Protein 4NTQ (pdb70)

Solvent-accessible surface area: 10484 Å² total

GO terms:
  GO:0030430 host cell cytoplasm (C, IDA)
  GO:0004521 RNA endonuclease activity (F, IDA)

Organism: Enterobacter cloacae subsp. cloacae (strain ATCC 13047 / DSM 30054 / NBRC 13535 / NCTC 10005 / WDCM 00083 / NCDC 279-56) (NCBI:txid716541)

Secondary structure (DSSP, 8-state):
--SSHHHHHHHTTT--EEE-SB-TT-TTSS--EEE-SS-EE-B---SS-TTT-B---TTSB---EE-TT--EEE-/-EEEE-SS-B---S-EEEEEEEETTEEEEEEEE-SS--HHHHHHHHHHHHHHHHHHTSEEEEE----GGGBSEEEEEEEEEETTEEEEEEEEEE-TTTS---GGGGGGG-----SS-TT-----EEEEHHHHHHHHHHHHT-

Foldseek 3Di:
DDQVVVQVLCVVLQQNDWAAPDDPPVRSDDFIWTHNVFWIWTWDPDPPSPDTWIWAGNVRHTDATAGSNRDGDGD/DAKAFDDDWDAVHATWTWIWDDAPVDIDIATQGPPAPDVLRLLVLQLLQLVVCVVVQAKGWRWRYHDLQPDQKTWTWMWHGDPFKIKIAIDIQGCNPPSPDDSNCVVVSDDGDDQADPVGGGDMDMHTNVVSVVRSVVSVVD

Nearest PDB structures (foldseek):
  4ntq-assembly1_A  TM=1.014E+00  e=3.197E-14  Enterobacter cloacae subsp. cloacae ATCC 13047
  4ntq-assembly1_B  TM=1.007E+00  e=7.280E-29  Enterobacter cloacae subsp. cloacae ATCC 13047
  8jzt-assembly1_B  TM=3.515E-01  e=1.107E+00  Mycobacterium tuberculosis H37Rv
  4pv0-assembly1_A  TM=4.263E-01  e=5.061E+00  Homo sapiens
  2pup-assembly1_A  TM=3.177E-01  e=1.107E+00  Bacillus subtilis

Sequence (217 aa):
LKGKEAQEAASNLGFDRRIPPQKAPFNSHGQPVFYDGKNYITPDIDSHNVTNGWKFNSKGKRIGTYDSGLNRIKDFGIFSKGEPVSEGELVQPSSIVINDYEEELHLPLSYWDIKDYKNSWLKSLGEGLSNKKTHSALAVSYEPEKTNFIFTWVLYFEDEKVYVQNNVIFLEECHGFSPENINKFIESRTTHDGDGKISEWHTDLNSVLDFYHSLNNA

CATH classification: 3.10.380.20

B-factor: mean 49.72, std 21.29, range [15.84, 152.37]

Structure (mmCIF, N/CA/C/O backbone):
data_4NTQ
#
_entry.id   4NTQ
#
_cell.length_a   85.250
_cell.length_b   85.250
_cell.length_c   74.913
_cell.angle_alpha   90.00
_cell.angle_beta   90.00
_cell.angle_gamma   90.00
#
_symmetry.space_group_name_H-M   'P 41 2 2'
#
loop_
_entity.id
_entity.type
_entity.pdbx_description
1 polymer 'Contact-dependent inhibitor A'
2 polymer 'ECL CdiI'
3 water water
#
loop_
_atom_site.group_PDB
_atom_site.id
_atom_site.type_symbol
_atom_site.label_atom_id
_atom_site.label_alt_id
_atom_site.label_comp_id
_atom_site.label_asym_id
_atom_site.label_entity_id
_atom_site.label_seq_id
_atom_site.pdbx_PDB_ins_code
_atom_site.Cartn_x
_atom_site.Cartn_y
_atom_site.Cartn_z
_atom_site.occupancy
_atom_site.B_iso_or_equiv
_atom_site.auth_seq_id
_atom_site.auth_comp_id
_atom_site.auth_asym_id
_atom_site.auth_atom_id
_atom_site.pdbx_PDB_model_num
ATOM 1 N N . LEU A 1 160 ? -29.699 24.666 -19.503 1.00 91.22 160 LEU A N 1
ATOM 2 C CA . LEU A 1 160 ? -28.371 24.582 -18.905 1.00 86.70 160 LEU A CA 1
ATOM 3 C C . LEU A 1 160 ? -27.573 25.847 -19.211 1.00 84.01 160 LEU A C 1
ATOM 4 O O . LEU A 1 160 ? -27.349 26.172 -20.376 1.00 93.98 160 LEU A O 1
ATOM 6 N N . LYS A 1 161 ? -27.147 26.559 -18.172 1.00 125.94 161 LYS A N 1
ATOM 7 C CA . LYS A 1 161 ? -26.401 27.800 -18.362 1.00 119.85 161 LYS A CA 1
ATOM 8 C C . LYS A 1 161 ? -25.099 27.811 -17.567 1.00 110.25 161 LYS A C 1
ATOM 9 O O . LYS A 1 161 ? -24.944 27.056 -16.613 1.00 109.57 161 LYS A O 1
ATOM 11 N N . GLY A 1 162 ? -24.167 28.670 -17.964 1.00 104.64 162 GLY A N 1
ATOM 12 C CA . GLY A 1 162 ? -22.914 28.828 -17.236 1.00 96.77 162 GLY A CA 1
ATOM 13 C C . GLY A 1 162 ? -22.965 30.063 -16.334 1.00 90.47 162 GLY A C 1
ATOM 14 O O . GLY A 1 162 ? -22.982 29.944 -15.111 1.00 86.04 162 GLY A O 1
ATOM 15 N N . LYS A 1 163 ? -22.997 31.244 -16.950 1.00 92.77 163 LYS A N 1
ATOM 16 C CA . LYS A 1 163 ? -23.017 32.516 -16.226 1.00 88.88 163 LYS A CA 1
ATOM 17 C C . LYS A 1 163 ? -24.438 33.049 -16.085 1.00 83.61 163 LYS A C 1
ATOM 18 O O . LYS A 1 163 ? -24.745 33.837 -15.188 1.00 75.93 163 LYS A O 1
ATOM 20 N N . GLU A 1 164 ? -25.303 32.617 -16.991 1.00 80.67 164 GLU A N 1
ATOM 21 C CA . GLU A 1 164 ? -26.700 32.989 -16.932 1.00 76.95 164 GLU A CA 1
ATOM 22 C C . GLU A 1 164 ? -27.365 32.209 -15.814 1.00 75.05 164 GLU A C 1
ATOM 23 O O . GLU A 1 164 ? -28.397 32.624 -15.286 1.00 72.67 164 GLU A O 1
ATOM 29 N N . ALA A 1 165 ? -26.747 31.089 -15.440 1.00 64.21 165 ALA A N 1
ATOM 30 C CA . ALA A 1 165 ? -27.284 30.225 -14.396 1.00 63.30 165 ALA A CA 1
ATOM 31 C C . ALA A 1 165 ? -27.367 30.946 -13.056 1.00 70.19 165 ALA A C 1
ATOM 32 O O . ALA A 1 165 ? -28.361 30.806 -12.337 1.00 74.02 165 ALA A O 1
ATOM 34 N N . GLN A 1 166 ? -26.330 31.712 -12.724 1.00 68.40 166 GLN A N 1
ATOM 35 C CA . GLN A 1 166 ? -26.323 32.476 -11.480 1.00 66.80 166 GLN A CA 1
ATOM 36 C C . GLN A 1 166 ? -27.513 33.416 -11.407 1.00 74.36 166 GLN A C 1
ATOM 37 O O . GLN A 1 166 ? -28.193 33.492 -10.384 1.00 77.99 166 GLN A O 1
ATOM 43 N N . GLU A 1 167 ? -27.747 34.140 -12.496 1.00 78.49 167 GLU A N 1
ATOM 44 C CA . GLU A 1 167 ? -28.818 35.123 -12.542 1.00 78.50 167 GLU A CA 1
ATOM 45 C C . GLU A 1 167 ? -30.156 34.409 -12.581 1.00 80.41 167 GLU A C 1
ATOM 46 O O . GLU A 1 167 ? -31.136 34.877 -11.996 1.00 84.48 167 GLU A O 1
ATOM 52 N N . ALA A 1 168 ? -30.182 33.269 -13.269 1.00 66.14 168 ALA A N 1
ATOM 53 C CA . ALA A 1 168 ? -31.368 32.424 -13.315 1.00 65.05 168 ALA A CA 1
ATOM 54 C C . ALA A 1 168 ? -31.730 31.949 -11.920 1.00 61.41 168 ALA A C 1
ATOM 55 O O . ALA A 1 168 ? -32.886 32.021 -11.513 1.00 66.98 168 ALA A O 1
ATOM 57 N N . ALA A 1 169 ? -30.727 31.459 -11.197 1.00 62.80 169 ALA A N 1
ATOM 58 C CA . ALA A 1 169 ? -30.913 30.978 -9.829 1.00 66.79 169 ALA A CA 1
ATOM 59 C C . ALA A 1 169 ? -31.217 32.126 -8.858 1.00 66.48 169 ALA A C 1
ATOM 60 O O . ALA A 1 169 ? -32.007 31.979 -7.926 1.00 64.95 169 ALA A O 1
ATOM 62 N N . SER A 1 170 ? -30.586 33.267 -9.081 1.00 65.05 170 SER A N 1
ATOM 63 C CA . SER A 1 170 ? -30.855 34.450 -8.273 1.00 73.24 170 SER A CA 1
ATOM 64 C C . SER A 1 170 ? -32.312 34.881 -8.409 1.00 74.67 170 SER A C 1
ATOM 65 O O . SER A 1 170 ? -32.968 35.207 -7.421 1.00 75.86 170 SER A O 1
ATOM 68 N N . ASN A 1 171 ? -32.817 34.873 -9.639 1.00 74.95 171 ASN A N 1
ATOM 69 C CA . ASN A 1 171 ? -34.210 35.220 -9.896 1.00 78.94 171 ASN A CA 1
ATOM 70 C C . ASN A 1 171 ? -35.182 34.241 -9.249 1.00 79.74 171 ASN A C 1
ATOM 71 O O . ASN A 1 171 ? -36.362 34.539 -9.094 1.00 86.03 171 ASN A O 1
ATOM 76 N N . LEU A 1 172 ? -34.676 33.072 -8.877 1.00 73.73 172 LEU A N 1
ATOM 77 C CA . LEU A 1 172 ? -35.479 32.066 -8.203 1.00 67.36 172 LEU A CA 1
ATOM 78 C C . LEU A 1 172 ? -35.381 32.201 -6.685 1.00 67.56 172 LEU A C 1
ATOM 79 O O . LEU A 1 172 ? -36.115 31.547 -5.948 1.00 62.15 172 LEU A O 1
ATOM 84 N N . GLY A 1 173 ? -34.477 33.066 -6.229 1.00 69.36 173 GLY A N 1
ATOM 85 C CA . GLY A 1 173 ? -34.307 33.332 -4.812 1.00 70.35 173 GLY A CA 1
ATOM 86 C C . GLY A 1 173 ? -32.991 32.803 -4.280 1.00 69.32 173 GLY A C 1
ATOM 87 O O . GLY A 1 173 ? -32.546 33.170 -3.192 1.00 70.76 173 GLY A O 1
ATOM 88 N N . PHE A 1 174 ? -32.363 31.939 -5.067 1.00 67.85 174 PHE A N 1
ATOM 89 C CA . PHE A 1 174 ? -31.135 31.272 -4.665 1.00 61.02 174 PHE A CA 1
ATOM 90 C C . PHE A 1 174 ? -29.923 32.174 -4.898 1.00 69.65 174 PHE A C 1
ATOM 91 O O . PHE A 1 174 ? -29.151 31.978 -5.833 1.00 66.69 174 PHE A O 1
ATOM 99 N N . ASP A 1 175 ? -29.771 33.158 -4.015 1.00 78.31 175 ASP A N 1
ATOM 100 C CA . ASP A 1 175 ? -28.793 34.236 -4.153 1.00 80.27 175 ASP A CA 1
ATOM 101 C C . ASP A 1 175 ? -27.343 33.824 -3.971 1.00 76.99 175 ASP A C 1
ATOM 102 O O . ASP A 1 175 ? -26.445 34.410 -4.576 1.00 71.24 175 ASP A O 1
ATOM 107 N N . ARG A 1 176 ? -27.114 32.838 -3.114 1.00 66.13 176 ARG A N 1
ATOM 108 C CA . ARG A 1 176 ? -25.765 32.520 -2.678 1.00 65.62 176 ARG A CA 1
ATOM 109 C C . ARG A 1 176 ? -25.135 31.420 -3.525 1.00 61.36 176 ARG A C 1
ATOM 110 O O . ARG A 1 176 ? -25.420 30.238 -3.344 1.00 62.27 176 ARG A O 1
ATOM 118 N N . ARG A 1 177 ? -24.281 31.813 -4.463 1.00 67.35 177 ARG A N 1
ATOM 119 C CA . ARG A 1 177 ? -23.526 30.834 -5.222 1.00 63.75 177 ARG A CA 1
ATOM 120 C C . ARG A 1 177 ? -22.511 30.191 -4.300 1.00 57.79 177 ARG A C 1
ATOM 121 O O . ARG A 1 177 ? -21.662 30.871 -3.736 1.00 69.08 177 ARG A O 1
ATOM 129 N N . ILE A 1 178 ? -22.602 28.884 -4.130 1.00 53.56 178 ILE A N 1
ATOM 130 C CA . ILE A 1 178 ? -21.577 28.176 -3.382 1.00 52.20 178 ILE A CA 1
ATOM 131 C C . ILE A 1 178 ? -20.732 27.364 -4.341 1.00 54.68 178 ILE A C 1
ATOM 132 O O . ILE A 1 178 ? -21.208 26.387 -4.910 1.00 55.05 178 ILE A O 1
ATOM 137 N N . PRO A 1 179 ? -19.473 27.771 -4.529 1.00 54.77 179 PRO A N 1
ATOM 138 C CA . PRO A 1 179 ? -18.572 27.060 -5.439 1.00 52.71 179 PRO A CA 1
ATOM 139 C C . PRO A 1 179 ? -18.040 25.804 -4.774 1.00 54.35 179 PRO A C 1
ATOM 140 O O . PRO A 1 179 ? -17.954 25.766 -3.548 1.00 51.40 179 PRO A O 1
ATOM 144 N N . PRO A 1 180 ? -17.686 24.787 -5.570 1.00 48.20 180 PRO A N 1
ATOM 145 C CA . PRO A 1 180 ? -17.179 23.515 -5.040 1.00 45.72 180 PRO A CA 1
ATOM 146 C C . PRO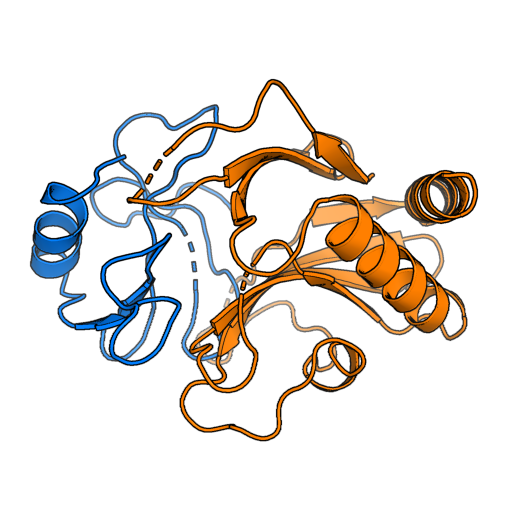 A 1 180 ? -15.852 23.641 -4.298 1.00 52.02 180 PRO A C 1
ATOM 147 O O . PRO A 1 180 ? -15.562 22.796 -3.451 1.00 57.78 180 PRO A O 1
ATOM 151 N N . GLN A 1 181 ? -15.063 24.663 -4.609 1.00 52.28 181 GLN A N 1
ATOM 152 C CA . GLN A 1 181 ? -13.768 24.859 -3.961 1.00 54.50 181 GLN A CA 1
ATOM 153 C C . GLN A 1 181 ? -13.663 26.203 -3.243 1.00 59.02 181 GLN A C 1
ATOM 154 O O . GLN A 1 181 ? -14.225 27.194 -3.695 1.00 65.60 181 GLN A O 1
ATOM 160 N N . LYS A 1 182 ? -12.924 26.227 -2.134 1.00 65.35 182 LYS A N 1
ATOM 161 C CA . LYS A 1 182 ? -12.694 27.453 -1.366 1.00 71.17 182 LYS A CA 1
ATOM 162 C C . LYS A 1 182 ? -11.720 28.385 -2.078 1.00 81.38 182 LYS A C 1
ATOM 163 O O . LYS A 1 182 ? -11.027 27.972 -3.016 1.00 83.57 182 LYS A O 1
ATOM 169 N N . ALA A 1 183 ? -11.673 29.641 -1.634 1.00 87.07 183 ALA A N 1
ATOM 170 C CA . ALA A 1 183 ? -10.754 30.621 -2.217 1.00 90.24 183 ALA A CA 1
ATOM 171 C C . ALA A 1 183 ? -9.338 30.071 -2.271 1.00 92.48 183 ALA A C 1
ATOM 172 O O . ALA A 1 183 ? -8.905 29.397 -1.336 1.00 87.47 183 ALA A O 1
ATOM 174 N N . PRO A 1 184 ? -8.615 30.340 -3.375 1.00 99.71 184 PRO A N 1
ATOM 175 C CA . PRO A 1 184 ? -9.013 31.134 -4.545 1.00 104.59 184 PRO A CA 1
ATOM 176 C C . PRO A 1 184 ? -9.298 30.291 -5.790 1.00 104.29 184 PRO A C 1
ATOM 177 O O . PRO A 1 184 ? -8.896 30.701 -6.890 1.00 105.45 184 PRO A O 1
ATOM 181 N N . PHE A 1 185 ? -9.965 29.146 -5.625 1.00 95.18 185 PHE A N 1
ATOM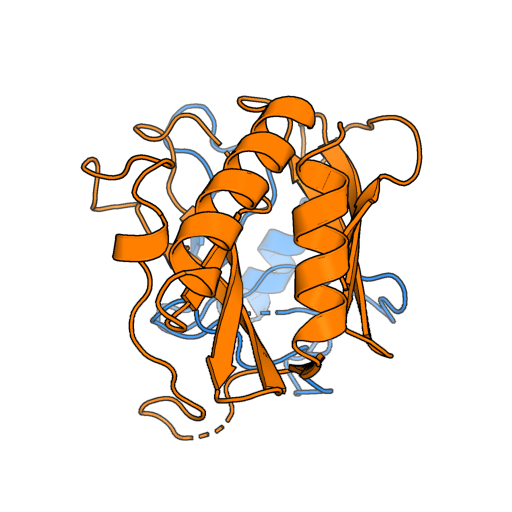 182 C CA . PHE A 1 185 ? -10.270 28.268 -6.756 1.00 92.01 185 PHE A CA 1
ATOM 183 C C . PHE A 1 185 ? -11.780 28.203 -6.982 1.00 82.75 185 PHE A C 1
ATOM 184 O O . PHE A 1 185 ? -12.311 27.145 -7.301 1.00 78.40 185 PHE A O 1
ATOM 192 N N . ASN A 1 186 ? -12.461 29.335 -6.827 1.00 93.81 186 ASN A N 1
ATOM 193 C CA . ASN A 1 186 ? -13.923 29.364 -6.754 1.00 96.63 186 ASN A CA 1
ATOM 194 C C . ASN A 1 186 ? -14.654 29.650 -8.063 1.00 94.85 186 ASN A C 1
ATOM 195 O O . ASN A 1 186 ? -15.891 29.650 -8.092 1.00 91.25 186 ASN A O 1
ATOM 200 N N . SER A 1 187 ? -13.900 29.927 -9.125 1.00 93.14 187 SER A N 1
ATOM 201 C CA . SER A 1 187 ? -14.481 30.112 -10.447 1.00 91.41 187 SER A CA 1
ATOM 202 C C . SER A 1 187 ? -14.514 28.779 -11.192 1.00 90.09 187 SER A C 1
ATOM 203 O O . SER A 1 187 ? -14.965 28.695 -12.334 1.00 94.57 187 SER A O 1
ATOM 206 N N . HIS A 1 188 ? -14.050 27.733 -10.519 1.00 85.16 188 HIS A N 1
ATOM 207 C CA . HIS A 1 188 ? -13.905 26.428 -11.134 1.00 80.96 188 HIS A CA 1
ATOM 208 C C . HIS A 1 188 ? -14.958 25.449 -10.642 1.00 75.92 188 HIS A C 1
ATOM 209 O O . HIS A 1 188 ? -14.957 25.076 -9.466 1.00 80.43 188 HIS A O 1
ATOM 211 N N . GLY A 1 189 ? -15.863 25.051 -11.535 1.00 68.83 189 GLY A N 1
ATOM 212 C CA . GLY A 1 189 ? -16.638 23.838 -11.332 1.00 53.75 189 GLY A CA 1
ATOM 213 C C . GLY A 1 189 ? -18.143 23.967 -11.207 1.00 62.35 189 GLY A C 1
ATOM 214 O O . GLY A 1 189 ? -18.675 25.072 -11.178 1.00 69.90 189 GLY A O 1
ATOM 215 N N . GLN A 1 190 ? -18.827 22.823 -11.149 1.00 53.50 190 GLN A N 1
ATOM 216 C CA . GLN A 1 190 ? -20.269 22.799 -10.944 1.00 50.78 190 GLN A CA 1
ATOM 217 C C . GLN A 1 190 ? -20.552 23.367 -9.577 1.00 46.64 190 GLN A C 1
ATOM 218 O O . GLN A 1 190 ? -20.151 22.795 -8.569 1.00 46.73 190 GLN A O 1
ATOM 224 N N . PRO A 1 191 ? -21.237 24.512 -9.532 1.00 48.86 191 PRO A N 1
ATOM 225 C CA . PRO A 1 191 ? -21.509 25.095 -8.231 1.00 49.10 191 PRO A CA 1
ATOM 226 C C . PRO A 1 191 ? -22.888 24.677 -7.789 1.00 47.42 191 PRO A C 1
ATOM 227 O O . PRO A 1 191 ? -23.600 23.976 -8.493 1.00 44.94 191 PRO A O 1
ATOM 231 N N . VAL A 1 192 ? -23.265 25.162 -6.622 1.00 52.21 192 VAL A N 1
ATOM 232 C CA . VAL A 1 192 ? -24.554 24.897 -6.044 1.00 47.51 192 VAL A CA 1
ATOM 233 C C . VAL A 1 192 ? -25.086 26.277 -5.621 1.00 56.52 192 VAL A C 1
ATOM 234 O O . VAL A 1 192 ? -24.314 27.115 -5.157 1.00 56.48 192 VAL A O 1
ATOM 238 N N . PHE A 1 193 ? -26.381 26.527 -5.814 1.00 45.40 193 PHE A N 1
ATOM 239 C CA . PHE A 1 193 ? -26.974 27.807 -5.441 1.00 52.18 193 PHE A CA 1
ATOM 240 C C . PHE A 1 193 ? -27.939 27.681 -4.259 1.00 57.54 193 PHE A C 1
ATOM 241 O O . PHE A 1 193 ? -28.819 26.825 -4.248 1.00 55.20 193 PHE A O 1
ATOM 249 N N . TYR A 1 194 ? -27.764 28.556 -3.273 1.00 56.54 194 TYR A N 1
ATOM 250 C CA . TYR A 1 194 ? -28.402 28.407 -1.971 1.00 59.53 194 TYR A CA 1
ATOM 251 C C . TYR A 1 194 ? -29.588 29.357 -1.762 1.00 75.13 194 TYR A C 1
ATOM 252 O O . TYR A 1 194 ? -29.520 30.540 -2.091 1.00 76.44 194 TYR A O 1
ATOM 261 N N . ASP A 1 195 ? -30.664 28.813 -1.201 1.00 83.24 195 ASP A N 1
ATOM 262 C CA . ASP A 1 195 ? -31.908 29.532 -0.968 1.00 83.97 195 ASP A CA 1
ATOM 263 C C . ASP A 1 195 ? -31.835 30.233 0.352 1.00 60.94 195 ASP A C 1
ATOM 264 O O . ASP A 1 195 ? -32.581 31.166 0.606 1.00 64.38 195 ASP A O 1
ATOM 269 N N . GLY A 1 196 ? -30.945 29.746 1.205 1.00 60.17 196 GLY A N 1
ATOM 270 C CA . GLY A 1 196 ? -31.103 29.941 2.624 1.00 62.56 196 GLY A CA 1
ATOM 271 C C . GLY A 1 196 ? -31.841 28.745 3.205 1.00 66.85 196 GLY A C 1
ATOM 272 O O . GLY A 1 196 ? -31.924 28.598 4.419 1.00 69.35 196 GLY A O 1
ATOM 273 N N . LYS A 1 197 ? -32.391 27.893 2.338 1.00 63.96 197 LYS A N 1
ATOM 274 C CA . LYS A 1 197 ? -32.996 26.635 2.772 1.00 63.32 197 LYS A CA 1
ATOM 275 C C . LYS A 1 197 ? -32.513 25.459 1.911 1.00 63.48 197 LYS A C 1
ATOM 276 O O . LYS A 1 197 ? -31.918 24.505 2.417 1.00 61.82 197 LYS A O 1
ATOM 282 N N . ASN A 1 198 ? -32.773 25.546 0.607 1.00 63.95 198 ASN A N 1
ATOM 283 C CA . ASN A 1 198 ? -32.423 24.496 -0.346 1.00 57.74 198 ASN A CA 1
ATOM 284 C C . ASN A 1 198 ? -31.351 24.896 -1.360 1.00 61.49 198 ASN A C 1
ATOM 285 O O . ASN A 1 198 ? -30.983 26.074 -1.467 1.00 59.24 198 ASN A O 1
ATOM 290 N N . TYR A 1 199 ? -30.877 23.908 -2.119 1.00 51.17 199 TYR A N 1
ATOM 291 C CA . TYR A 1 199 ? -29.832 24.125 -3.113 1.00 46.10 199 TYR A CA 1
ATOM 292 C C . TYR A 1 199 ? -30.264 23.655 -4.499 1.00 46.00 199 TYR A C 1
ATOM 293 O O . TYR A 1 199 ? -30.898 22.609 -4.646 1.00 48.33 199 TYR A O 1
ATOM 302 N N . ILE A 1 200 ? -29.913 24.422 -5.523 1.00 47.11 200 ILE A N 1
ATOM 303 C CA . ILE A 1 200 ? -30.147 23.984 -6.890 1.00 40.36 200 ILE A CA 1
ATOM 304 C C . ILE A 1 200 ? -28.851 24.007 -7.688 1.00 48.82 200 ILE A C 1
ATOM 305 O O . ILE A 1 200 ? -27.943 24.781 -7.383 1.00 51.27 200 ILE A O 1
ATOM 310 N N . THR A 1 201 ? -28.760 23.119 -8.678 1.00 45.07 201 THR A N 1
ATOM 311 C CA . THR A 1 201 ? -27.721 23.157 -9.703 1.00 49.59 201 THR A CA 1
ATOM 312 C C . THR A 1 201 ? -28.432 22.911 -10.999 1.00 47.50 201 THR A C 1
ATOM 313 O O . THR A 1 201 ? -29.429 22.190 -11.019 1.00 45.15 201 THR A O 1
ATOM 317 N N . PRO A 1 202 ? -27.924 23.501 -12.090 1.00 53.57 202 PRO A N 1
ATOM 318 C CA . PRO A 1 202 ? -28.502 23.313 -13.421 1.00 46.77 202 PRO A CA 1
ATOM 319 C C . PRO A 1 202 ? -28.509 21.860 -13.851 1.00 44.23 202 PRO A C 1
ATOM 320 O O . PRO A 1 202 ? -27.519 21.143 -13.684 1.00 43.52 202 PRO A O 1
A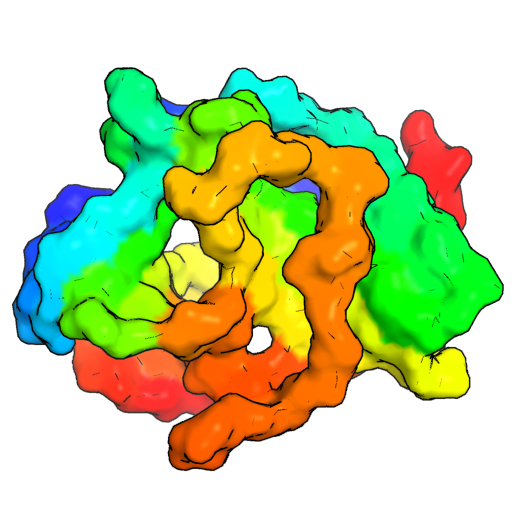T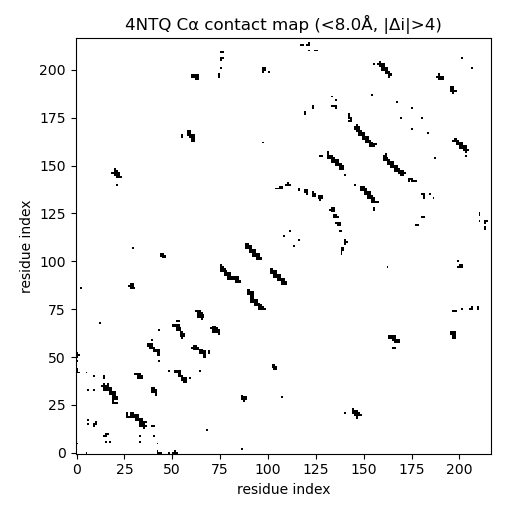OM 324 N N . ASP A 1 203 ? -29.639 21.439 -14.401 1.00 42.95 203 ASP A N 1
ATOM 325 C CA . ASP A 1 203 ? -29.803 20.079 -14.879 1.00 48.00 203 ASP A CA 1
ATOM 326 C C . ASP A 1 203 ? -29.019 19.968 -16.173 1.00 56.66 203 ASP A C 1
ATOM 327 O O . ASP A 1 203 ? -29.362 20.601 -17.174 1.00 63.55 203 ASP A O 1
ATOM 332 N N . ILE A 1 204 ? -27.948 19.182 -16.132 1.00 61.02 204 ILE A N 1
ATOM 333 C CA . ILE A 1 204 ? -27.070 18.988 -17.283 1.00 61.61 204 ILE A CA 1
ATOM 334 C C . ILE A 1 204 ? -27.444 17.737 -18.058 1.00 68.25 204 ILE A C 1
ATOM 335 O O . ILE A 1 204 ? -26.791 17.396 -19.041 1.00 63.08 204 ILE A O 1
ATOM 340 N N . ASP A 1 205 ? -28.506 17.071 -17.612 1.00 76.14 205 ASP A N 1
ATOM 341 C CA . ASP A 1 205 ? -28.844 15.724 -18.068 1.00 91.02 205 ASP A CA 1
ATOM 342 C C . ASP A 1 205 ? -29.103 15.616 -19.576 1.00 113.13 205 ASP A C 1
ATOM 343 O O . ASP A 1 205 ? -29.292 16.624 -20.259 1.00 115.59 205 ASP A O 1
ATOM 348 N N . SER A 1 206 ? -29.087 14.380 -20.081 1.00 129.75 206 SER A N 1
ATOM 349 C CA . SER A 1 206 ? -29.249 14.091 -21.508 1.00 143.01 206 SER A CA 1
ATOM 350 C C . SER A 1 206 ? -30.612 14.528 -22.039 1.00 149.23 206 SER A C 1
ATOM 351 O O . SER A 1 206 ? -30.698 15.190 -23.077 1.00 152.37 206 SER A O 1
ATOM 353 N N . HIS A 1 207 ? -31.670 14.141 -21.328 1.00 148.56 207 HIS A N 1
ATOM 354 C CA . HIS A 1 207 ? -33.019 14.602 -21.637 1.00 145.92 207 HIS A CA 1
ATOM 355 C C . HIS A 1 207 ? -33.049 16.126 -21.588 1.00 134.99 207 HIS A C 1
ATOM 356 O O . HIS A 1 207 ? -33.596 16.775 -22.484 1.00 135.17 207 HIS A O 1
ATOM 358 N N . ASN A 1 208 ? -32.455 16.687 -20.535 1.00 123.62 208 ASN A N 1
ATOM 359 C CA . ASN A 1 208 ? -32.260 18.130 -20.403 1.00 114.26 208 ASN A CA 1
ATOM 360 C C . ASN A 1 208 ? -33.552 18.949 -20.438 1.00 123.90 208 ASN A C 1
ATOM 361 O O . ASN A 1 208 ? -33.797 19.765 -19.543 1.00 120.73 208 ASN A O 1
ATOM 363 N N . VAL A 1 209 ? -34.358 18.718 -21.478 1.00 131.90 209 VAL A N 1
ATOM 364 C CA . VAL A 1 209 ? -35.509 19.551 -21.834 1.00 127.48 209 VAL A CA 1
ATOM 365 C C . VAL A 1 209 ? -35.061 20.977 -22.160 1.00 120.40 209 VAL A C 1
ATOM 366 O O . VAL A 1 209 ? -34.462 21.220 -23.209 1.00 120.52 209 VAL A O 1
ATOM 368 N N . THR A 1 210 ? -35.339 21.918 -21.265 1.00 111.80 210 THR A N 1
ATOM 369 C CA . THR A 1 210 ? -34.888 23.290 -21.468 1.00 101.35 210 THR A CA 1
ATOM 370 C C . THR A 1 210 ? -34.533 23.983 -20.153 1.00 91.51 210 THR A C 1
ATOM 371 O O . THR A 1 210 ? -35.400 24.529 -19.472 1.00 91.48 210 THR A O 1
ATOM 373 N N . ASN A 1 211 ? -33.251 23.944 -19.804 1.00 82.57 211 ASN A N 1
ATOM 374 C CA . ASN A 1 211 ? -32.738 24.703 -18.671 1.00 71.79 211 ASN A CA 1
ATOM 375 C C . ASN A 1 211 ? -33.484 24.415 -17.370 1.00 68.86 211 ASN A C 1
ATOM 376 O O . ASN A 1 211 ? -34.105 25.306 -16.792 1.00 65.94 211 ASN A O 1
ATOM 378 N N . GLY A 1 212 ? -33.422 23.162 -16.924 1.00 63.66 212 GLY A N 1
ATOM 379 C CA . GLY A 1 212 ? -34.052 22.752 -15.683 1.00 58.36 212 GLY A CA 1
ATOM 380 C C . GLY A 1 212 ? -33.083 22.683 -14.515 1.00 54.94 212 GLY A C 1
ATOM 381 O O . GLY A 1 212 ? -31.922 23.053 -14.647 1.00 41.60 212 GLY A O 1
ATOM 382 N N . TRP A 1 213 ? -33.551 22.192 -13.370 1.00 49.22 213 TRP A N 1
ATOM 383 C CA . TRP A 1 213 ? -32.730 22.175 -12.162 1.00 44.49 213 TRP A CA 1
ATOM 384 C C . TRP A 1 213 ? -32.824 20.855 -11.406 1.00 41.36 213 TRP A C 1
ATOM 385 O O . TRP A 1 213 ? -33.842 20.171 -11.459 1.00 39.86 213 TRP A O 1
ATOM 396 N N . LYS A 1 214 ? -31.758 20.500 -10.698 1.00 37.65 214 LYS A N 1
ATOM 397 C CA . LYS A 1 214 ? -31.834 19.441 -9.696 1.00 35.98 214 LYS A CA 1
ATOM 398 C C . LYS A 1 214 ? -31.792 20.157 -8.359 1.00 40.56 214 LYS A C 1
ATOM 399 O O . LYS A 1 214 ? -31.048 21.123 -8.208 1.00 44.78 214 LYS A O 1
ATOM 413 N N . PHE A 1 216 ? -31.508 19.996 -4.001 1.00 35.45 216 PHE A N 1
ATOM 414 C CA . PHE A 1 216 ? -31.116 19.220 -2.834 1.00 36.05 216 PHE A CA 1
ATOM 415 C C . PHE A 1 216 ? -31.593 19.913 -1.559 1.00 39.85 216 PHE A C 1
ATOM 416 O O . PHE A 1 216 ? -31.577 21.141 -1.468 1.00 36.87 216 PHE A O 1
ATOM 424 N N . ASN A 1 217 ? -32.022 19.140 -0.571 1.00 42.67 217 ASN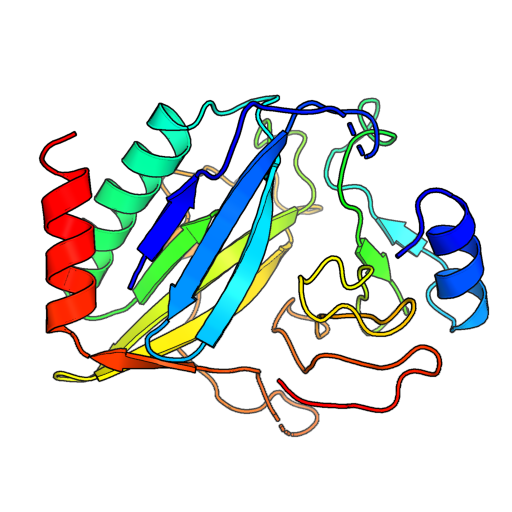 A N 1
ATOM 425 C CA . ASN A 1 217 ? -32.524 19.773 0.648 1.00 48.08 217 ASN A CA 1
ATOM 426 C C . ASN A 1 217 ? -31.420 20.279 1.576 1.00 49.62 217 ASN A C 1
ATOM 427 O O . ASN A 1 217 ? -30.235 20.188 1.241 1.00 46.84 217 ASN A O 1
ATOM 432 N N . SER A 1 218 ? -31.813 20.792 2.740 1.00 46.74 218 SER A N 1
ATOM 433 C CA . SER A 1 218 ? -30.887 21.462 3.648 1.00 44.45 218 SER A CA 1
ATOM 434 C C . SER A 1 218 ? -29.765 20.533 4.087 1.00 45.36 218 SER A C 1
ATOM 435 O O . SER A 1 218 ? -28.717 20.987 4.533 1.00 53.50 218 SER A O 1
ATOM 438 N N . LYS A 1 219 ? -29.985 19.230 3.953 1.00 44.45 219 LYS A N 1
ATOM 439 C CA . LYS A 1 219 ? -28.947 18.245 4.254 1.00 45.06 219 LYS A CA 1
ATOM 440 C C . LYS A 1 219 ? -28.283 17.667 2.994 1.00 41.12 219 LYS A C 1
ATOM 441 O O . LYS A 1 219 ? -27.507 16.724 3.070 1.00 47.02 219 LYS A O 1
ATOM 447 N N . GLY A 1 220 ? -28.579 18.232 1.836 1.00 38.05 220 GLY A N 1
ATOM 448 C CA . GLY A 1 220 ? -27.960 17.751 0.614 1.00 40.85 220 GLY A CA 1
ATOM 449 C C . GLY A 1 220 ? -28.594 16.498 0.037 1.00 38.60 220 GLY A C 1
ATOM 450 O O . GLY A 1 220 ? -28.028 15.859 -0.852 1.00 36.22 220 GLY A O 1
ATOM 451 N N . LYS A 1 221 ? -29.760 16.123 0.551 1.00 37.55 221 LYS A N 1
ATOM 452 C CA . LYS A 1 221 ? -30.513 15.027 -0.048 1.00 33.93 221 LYS A CA 1
ATOM 453 C C . LYS A 1 221 ? -31.210 15.558 -1.297 1.00 36.54 221 LYS A C 1
ATOM 454 O O . LYS A 1 221 ? -31.801 16.645 -1.265 1.00 43.49 221 LYS A O 1
ATOM 460 N N . ARG A 1 222 ? -31.144 14.805 -2.393 1.00 38.92 222 ARG A N 1
ATOM 461 C CA . ARG A 1 222 ? -31.850 15.183 -3.617 1.00 36.44 222 ARG A CA 1
ATOM 462 C C . ARG A 1 222 ? -33.347 15.059 -3.419 1.00 42.19 222 ARG A C 1
ATOM 463 O O . ARG A 1 222 ? -33.843 14.010 -2.988 1.00 41.40 222 ARG A O 1
ATOM 471 N N . ILE A 1 223 ? -34.069 16.130 -3.725 1.00 39.64 223 ILE A N 1
ATOM 472 C CA . ILE A 1 223 ? -35.521 16.116 -3.572 1.00 38.94 223 ILE A CA 1
ATOM 473 C C . ILE A 1 223 ? -36.231 16.453 -4.872 1.00 36.31 223 ILE A C 1
ATOM 474 O O . ILE A 1 223 ? -37.365 16.949 -4.865 1.00 36.69 223 ILE A O 1
ATOM 479 N N . GLY A 1 224 ? -35.546 16.190 -5.985 1.00 33.03 224 GLY A N 1
ATOM 480 C CA . GLY A 1 224 ? -36.193 16.173 -7.284 1.00 43.69 224 GLY A CA 1
ATOM 481 C C . GLY A 1 224 ? -35.498 16.843 -8.459 1.00 44.83 224 GLY A C 1
ATOM 482 O O . GLY A 1 224 ? -34.582 17.656 -8.304 1.00 42.43 224 GLY A O 1
ATOM 483 N N . THR A 1 225 ? -35.954 16.484 -9.655 1.00 43.20 225 THR A N 1
ATOM 484 C CA . THR A 1 225 ? -35.579 17.195 -10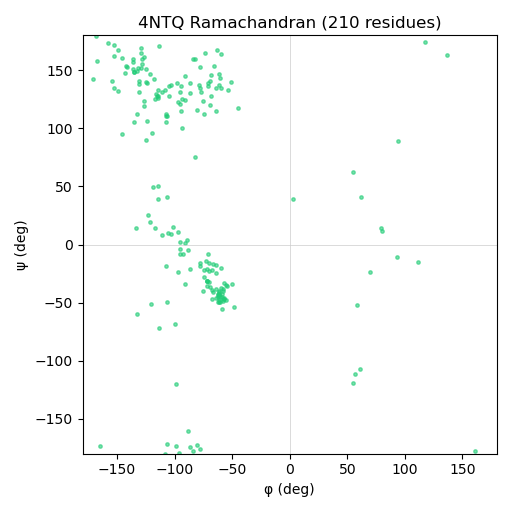.865 1.00 39.86 225 THR A CA 1
ATOM 485 C C . THR A 1 225 ? -36.674 18.222 -11.106 1.00 40.73 225 THR A C 1
ATOM 486 O O . THR A 1 225 ? -37.838 17.897 -10.947 1.00 45.73 225 THR A O 1
ATOM 490 N N . TYR A 1 226 ? -36.314 19.453 -11.465 1.00 39.48 226 TYR A N 1
ATOM 491 C CA . TYR A 1 226 ? -37.290 20.545 -11.574 1.00 44.12 226 TYR A CA 1
ATOM 492 C C . TYR A 1 226 ? -37.213 21.293 -12.898 1.00 45.78 226 TYR A C 1
ATOM 493 O O . TYR A 1 226 ? -36.143 21.368 -13.508 1.00 58.27 226 TYR A O 1
ATOM 502 N N . ASP A 1 227 ? -38.338 21.861 -13.336 1.00 42.61 227 ASP A N 1
ATOM 503 C CA . ASP A 1 227 ? -38.333 22.684 -14.553 1.00 47.66 227 ASP A CA 1
ATOM 504 C C . ASP A 1 227 ? -37.822 24.101 -14.293 1.00 49.90 227 ASP A C 1
ATOM 505 O O . ASP A 1 227 ? -37.344 24.399 -13.196 1.00 54.21 227 ASP A O 1
ATOM 510 N N . SER A 1 228 ? -37.917 24.970 -15.296 1.00 53.15 228 SER A N 1
ATOM 511 C CA . SER A 1 228 ? -37.276 26.283 -15.204 1.00 59.96 228 SER A CA 1
ATOM 512 C C . SER A 1 228 ? -37.966 27.219 -14.205 1.00 63.86 228 SER A C 1
ATOM 513 O O . SER A 1 228 ? -37.453 28.297 -13.897 1.00 64.18 228 SER A O 1
ATOM 516 N N . GLY A 1 229 ? -39.122 26.797 -13.699 1.00 62.73 229 GLY A N 1
ATOM 517 C CA . GLY A 1 229 ? -39.866 27.584 -12.734 1.00 52.45 229 GLY A CA 1
ATOM 518 C C . GLY A 1 229 ? -39.983 26.866 -11.410 1.00 54.42 229 GLY A C 1
ATOM 519 O O . GLY A 1 229 ? -40.784 27.244 -10.564 1.00 60.24 229 GLY A O 1
ATOM 520 N N . LEU A 1 230 ? -39.170 25.830 -11.246 1.00 47.30 230 LEU A N 1
ATOM 521 C CA . LEU A 1 230 ? -39.146 24.991 -10.046 1.00 52.54 230 LEU A CA 1
ATOM 522 C C . LEU A 1 230 ? -40.447 24.253 -9.752 1.00 53.00 230 LEU A C 1
ATOM 523 O O . LEU A 1 230 ? -40.861 24.158 -8.601 1.00 56.88 230 LEU A O 1
ATOM 528 N N . ASN A 1 231 ? -41.077 23.731 -10.799 1.00 53.24 231 ASN A N 1
ATOM 529 C CA . ASN A 1 231 ? -42.110 22.725 -10.635 1.00 50.49 231 ASN A CA 1
ATOM 530 C C . ASN A 1 231 ? -41.493 21.338 -10.799 1.00 59.29 231 ASN A C 1
ATOM 531 O O . ASN A 1 231 ? -40.906 21.031 -11.842 1.00 62.87 231 ASN A O 1
ATOM 536 N N . ARG A 1 232 ? -41.616 20.525 -9.754 1.00 52.32 232 ARG A N 1
ATOM 537 C CA . ARG A 1 232 ? -41.080 19.176 -9.729 1.00 51.23 232 ARG A CA 1
ATOM 538 C C . ARG A 1 232 ? -41.568 18.376 -10.917 1.00 52.11 232 ARG A C 1
ATOM 539 O O . ARG A 1 232 ? -42.757 18.367 -11.227 1.00 54.72 232 ARG A O 1
ATOM 547 N N . ILE A 1 233 ? -40.643 17.694 -11.576 1.00 46.24 233 ILE A N 1
ATOM 548 C CA . ILE A 1 233 ? -40.975 16.917 -12.757 1.00 43.87 233 ILE A CA 1
ATOM 549 C C . ILE A 1 233 ? -40.946 15.453 -12.395 1.00 39.18 233 ILE A C 1
ATOM 550 O O . ILE A 1 233 ? -41.871 14.714 -12.695 1.00 47.81 233 ILE A O 1
ATOM 555 N N . LYS A 1 234 ? -39.860 15.050 -11.748 1.00 39.77 234 LYS A N 1
ATOM 556 C CA . LYS A 1 234 ? -39.604 13.660 -11.411 1.00 40.90 234 LYS A CA 1
ATOM 557 C C . LYS A 1 234 ? -38.494 13.630 -10.370 1.00 38.68 234 LYS A C 1
ATOM 558 O O . LYS A 1 234 ? -38.062 14.677 -9.878 1.00 41.50 234 LYS A O 1
ATOM 564 N N . ASP A 1 235 ? -38.025 12.436 -10.037 1.00 35.73 235 ASP A N 1
ATOM 565 C CA . ASP A 1 235 ? -36.909 12.307 -9.109 1.00 36.83 235 ASP A CA 1
ATOM 566 C C . ASP A 1 235 ? -35.657 12.984 -9.679 1.00 34.60 235 ASP A C 1
ATOM 567 O O . ASP A 1 235 ? -34.797 13.397 -8.910 1.00 38.04 235 ASP A O 1
ATOM 580 N N . PHE B 2 2 ? -25.502 -1.968 -13.192 1.00 33.38 2 PHE B N 1
ATOM 581 C CA . PHE B 2 2 ? -25.207 -0.815 -12.352 1.00 33.37 2 PHE B CA 1
ATOM 582 C C . PHE B 2 2 ? -23.791 -0.365 -12.572 1.00 33.18 2 PHE B C 1
ATOM 583 O O . PHE B 2 2 ? -22.879 -1.192 -12.647 1.00 32.78 2 PHE B O 1
ATOM 591 N N . GLY B 2 3 ? -23.588 0.946 -12.617 1.00 28.72 3 GLY B N 1
ATOM 592 C CA . GLY B 2 3 ? -22.230 1.445 -12.647 1.00 22.78 3 GLY B CA 1
ATOM 593 C C . GLY B 2 3 ? -22.097 2.858 -13.139 1.00 25.93 3 GLY B C 1
ATOM 594 O O . GLY B 2 3 ? -23.077 3.532 -13.440 1.00 27.47 3 GLY B O 1
ATOM 595 N N . ILE B 2 4 ? -20.850 3.298 -13.205 1.00 29.17 4 ILE B N 1
ATOM 596 C CA . ILE B 2 4 ? -20.512 4.618 -13.660 1.00 26.06 4 ILE B CA 1
ATOM 597 C C . ILE B 2 4 ? -19.474 4.465 -14.771 1.00 30.25 4 ILE B C 1
ATOM 598 O O . ILE B 2 4 ? -18.421 3.869 -14.551 1.00 26.44 4 ILE B O 1
ATOM 603 N N . PHE B 2 5 ? -19.768 5.010 -15.954 1.00 26.46 5 PHE B N 1
ATOM 604 C CA . PHE B 2 5 ? -18.997 4.707 -17.160 1.00 29.26 5 PHE B CA 1
ATOM 605 C C . PHE B 2 5 ? -18.571 5.953 -17.917 1.00 30.95 5 PHE B C 1
ATOM 606 O O . PHE B 2 5 ? -19.347 6.888 -18.070 1.00 36.91 5 PHE B O 1
ATOM 614 N N . SER B 2 6 ? -17.334 5.949 -18.397 1.00 31.08 6 SER B N 1
ATOM 615 C CA . SER B 2 6 ? -16.822 7.040 -19.220 1.00 37.13 6 SER B CA 1
ATOM 616 C C . SER B 2 6 ? -17.511 7.060 -20.570 1.00 37.09 6 SER B C 1
ATOM 617 O O . SER B 2 6 ? -17.856 6.007 -21.100 1.00 34.43 6 SER B O 1
ATOM 620 N N . LYS B 2 7 ? -17.709 8.257 -21.116 1.00 28.62 7 LYS B N 1
ATOM 621 C CA . LYS B 2 7 ? -18.001 8.404 -22.530 1.00 32.75 7 LYS B CA 1
ATOM 622 C C . LYS B 2 7 ? -16.695 8.774 -23.255 1.00 36.91 7 LYS B C 1
ATOM 623 O O . LYS B 2 7 ? -15.724 8.021 -23.190 1.00 34.75 7 LYS B O 1
ATOM 629 N N . GLY B 2 8 ? -16.666 9.929 -23.922 1.00 44.30 8 GLY B N 1
ATOM 630 C CA . GLY B 2 8 ? -15.543 10.319 -24.769 1.00 40.13 8 GLY B CA 1
ATOM 631 C C . GLY B 2 8 ? -14.406 11.063 -24.082 1.00 35.83 8 GLY B C 1
ATOM 632 O O . GLY B 2 8 ? -14.255 11.006 -22.877 1.00 31.98 8 GLY B O 1
ATOM 633 N N . GLU B 2 9 ? -13.591 11.767 -24.857 1.00 36.79 9 GLU B N 1
ATOM 634 C CA . GLU B 2 9 ? -12.406 12.408 -24.300 1.00 39.97 9 GLU B CA 1
ATOM 635 C C . GLU B 2 9 ? -12.744 13.521 -23.304 1.00 35.56 9 GLU B C 1
ATOM 636 O O . GLU B 2 9 ? -13.816 14.118 -23.376 1.00 37.26 9 GLU B O 1
ATOM 642 N N . PRO B 2 10 ? -11.832 13.786 -22.356 1.00 33.69 10 PRO B N 1
ATOM 643 C CA . PRO B 2 10 ? -12.083 14.859 -21.387 1.00 37.83 10 PRO B CA 1
ATOM 644 C C . PRO B 2 10 ? -12.240 16.195 -22.096 1.00 39.33 10 PRO B C 1
ATOM 645 O O . PRO B 2 10 ? -11.582 16.430 -23.109 1.00 40.34 10 PRO B O 1
ATOM 649 N N . VAL B 2 11 ? -13.135 17.039 -21.592 1.00 31.08 11 VAL B N 1
ATOM 650 C CA . VAL B 2 11 ? -13.370 18.338 -22.202 1.00 34.37 11 VAL B CA 1
ATOM 651 C C . VAL B 2 11 ? -13.463 19.405 -21.128 1.00 38.46 11 VAL B C 1
ATOM 652 O O . VAL B 2 11 ? -13.711 19.105 -19.960 1.00 38.76 11 VAL B O 1
ATOM 656 N N . SER B 2 12 ? -13.254 20.650 -21.530 1.00 42.01 12 SER B N 1
ATOM 657 C CA . SER B 2 12 ? -13.303 21.772 -20.607 1.00 45.45 12 SER B CA 1
ATOM 658 C C . SER B 2 12 ? -14.738 22.229 -20.370 1.00 57.20 12 SER B C 1
ATOM 659 O O . SER B 2 12 ? -15.434 22.600 -21.317 1.00 59.43 12 SER B O 1
ATOM 670 N N . GLU B 2 14 ? -17.262 24.544 -17.421 1.00 62.29 14 GLU B N 1
ATOM 671 C CA . GLU B 2 14 ? -17.357 25.376 -16.234 1.00 68.27 14 GLU B CA 1
ATOM 672 C C . GLU B 2 14 ? -15.958 25.666 -15.738 1.00 68.33 14 GLU B C 1
ATOM 673 O O . GLU B 2 14 ? -15.695 25.649 -14.540 1.00 73.60 14 GLU B O 1
ATOM 679 N N . GLY B 2 15 ? -15.057 25.897 -16.687 1.00 63.08 15 GLY B N 1
ATOM 680 C CA . GLY B 2 15 ? -13.719 26.354 -16.383 1.00 61.81 15 GLY B CA 1
ATOM 681 C C . GLY B 2 15 ? -12.748 25.295 -15.911 1.00 51.10 15 GLY B C 1
ATOM 682 O O . GLY B 2 15 ? -11.688 25.633 -15.393 1.00 54.68 15 GLY B O 1
ATOM 683 N N . GLU B 2 16 ? -13.086 24.021 -16.089 1.00 47.13 16 GLU B N 1
ATOM 684 C CA . GLU B 2 16 ? -12.138 22.949 -15.759 1.00 56.27 16 GLU B CA 1
ATOM 685 C C . GLU B 2 16 ? -12.328 21.663 -16.573 1.00 43.73 16 GLU B C 1
ATOM 686 O O . GLU B 2 16 ? -13.379 21.446 -17.179 1.00 39.91 16 GLU B O 1
ATOM 692 N N . LEU B 2 17 ? -11.296 20.821 -16.585 1.00 38.14 17 LEU B N 1
ATOM 693 C CA . LEU B 2 17 ? -11.321 19.563 -17.335 1.00 38.20 17 LEU B CA 1
ATOM 694 C C . LEU B 2 17 ? -12.167 18.511 -16.639 1.00 36.91 17 LEU B C 1
ATOM 695 O O . LEU B 2 17 ? -11.925 18.164 -15.480 1.00 34.09 17 LEU B O 1
ATOM 700 N N . VAL B 2 18 ? -13.157 17.995 -17.346 1.00 31.54 18 VAL B N 1
ATOM 701 C CA . VAL B 2 18 ? -14.013 16.978 -16.765 1.00 30.20 18 VAL B CA 1
ATOM 702 C C . VAL B 2 18 ? -14.061 15.768 -17.665 1.00 30.40 18 VAL B C 1
ATOM 703 O O . VAL B 2 18 ? -13.715 15.832 -18.848 1.00 27.75 18 VAL B O 1
ATOM 707 N N . GLN B 2 19 ? -14.475 14.656 -17.085 1.00 27.27 19 GLN B N 1
ATOM 708 C CA . GLN B 2 19 ? -14.649 13.421 -17.818 1.00 28.33 19 GLN B CA 1
ATOM 709 C C . GLN B 2 19 ? -16.141 13.191 -17.978 1.00 31.24 19 GLN B C 1
ATOM 710 O O . GLN B 2 19 ? -16.841 12.915 -16.982 1.00 29.27 19 GLN B O 1
ATOM 716 N N . PRO B 2 20 ? -16.647 13.322 -19.220 1.00 32.16 20 PRO B N 1
ATOM 717 C CA . PRO B 2 20 ? -18.065 13.017 -19.435 1.00 30.47 20 PRO B CA 1
ATOM 718 C C . PRO B 2 20 ? -18.288 11.552 -19.141 1.00 24.29 20 PRO B C 1
ATOM 719 O O . PRO B 2 20 ? -17.476 10.738 -19.549 1.00 25.27 20 PRO B O 1
ATOM 723 N N . SER B 2 21 ? -19.356 11.249 -18.406 1.00 26.72 21 SER B N 1
ATOM 724 C CA . SER B 2 21 ? -19.635 9.919 -17.894 1.00 26.90 21 SER B CA 1
ATOM 725 C C . SER B 2 21 ? -21.133 9.742 -17.717 1.00 29.75 21 SER B C 1
ATOM 726 O O . SER B 2 21 ? -21.902 10.704 -17.781 1.00 28.69 21 SER B O 1
ATOM 729 N N . SER B 2 22 ? -21.537 8.512 -17.426 1.00 29.32 22 SER B N 1
ATOM 730 C CA . SER B 2 22 ? -22.917 8.244 -17.049 1.00 27.50 22 SER B CA 1
ATOM 731 C C . SER B 2 22 ? -22.953 7.364 -15.824 1.00 33.48 22 SER B C 1
ATOM 732 O O . SER B 2 22 ? -22.069 6.530 -15.607 1.00 27.45 22 SER B O 1
ATOM 735 N N . ILE B 2 23 ? -23.996 7.539 -15.029 1.00 31.21 23 ILE B N 1
ATOM 736 C CA . ILE B 2 23 ? -24.316 6.536 -14.052 1.00 27.19 23 ILE B CA 1
ATOM 737 C C . ILE B 2 23 ? -25.582 5.811 -14.511 1.00 29.42 23 ILE B C 1
ATOM 738 O O . ILE B 2 23 ? -26.548 6.439 -14.930 1.00 20.19 23 ILE B O 1
ATOM 743 N N . VAL B 2 24 ? -25.543 4.483 -14.449 1.00 25.85 24 VAL B N 1
ATOM 744 C CA . VAL B 2 24 ? -26.668 3.636 -14.824 1.00 32.47 24 VAL B CA 1
ATOM 745 C C . VAL B 2 24 ? -27.140 2.847 -13.623 1.00 32.52 24 VAL B C 1
ATOM 746 O O . VAL B 2 24 ? -26.353 2.143 -12.990 1.00 28.86 24 VAL B O 1
ATOM 750 N N . ILE B 2 25 ? -28.424 2.965 -13.321 1.00 27.52 25 ILE B N 1
ATOM 751 C CA . ILE B 2 25 ? -29.046 2.214 -12.250 1.00 30.73 25 ILE B CA 1
ATOM 752 C C . ILE B 2 25 ? -30.216 1.498 -12.901 1.00 32.01 2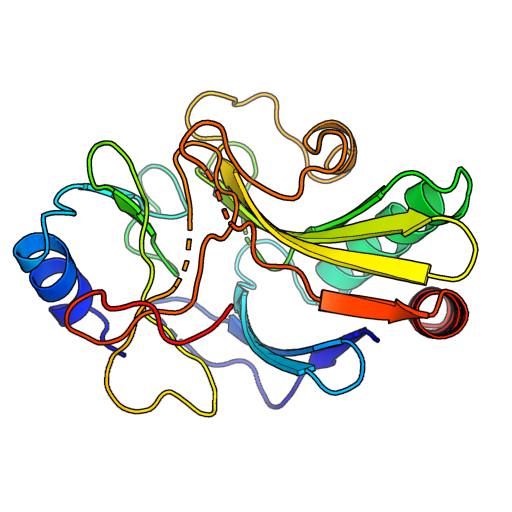5 ILE B C 1
ATOM 753 O O . ILE B 2 25 ? -31.305 2.058 -13.004 1.00 23.76 25 ILE B O 1
ATOM 758 N N . ASN B 2 26 ? -29.966 0.291 -13.403 1.00 28.53 26 ASN B N 1
ATOM 759 C CA . ASN B 2 26 ? -30.989 -0.478 -14.119 1.00 34.63 26 ASN B CA 1
ATOM 760 C C . ASN B 2 26 ? -31.568 0.291 -15.322 1.00 36.43 26 ASN B C 1
ATOM 761 O O . ASN B 2 26 ? -30.861 0.513 -16.308 1.00 36.81 26 ASN B O 1
ATOM 766 N N . ASP B 2 27 ? -32.834 0.701 -15.256 1.00 39.06 27 ASP B N 1
ATOM 767 C CA . ASP B 2 27 ? -33.439 1.419 -16.388 1.00 44.47 27 ASP B CA 1
ATOM 768 C C . ASP B 2 27 ? -33.217 2.932 -16.324 1.00 41.16 27 ASP B C 1
ATOM 769 O O . ASP B 2 27 ? -33.568 3.654 -17.253 1.00 45.67 27 ASP B O 1
ATOM 774 N N . TYR B 2 28 ? -32.617 3.407 -15.235 1.00 31.87 28 TYR B N 1
ATOM 775 C CA . TYR B 2 28 ? -32.285 4.820 -15.129 1.00 33.61 28 TYR B CA 1
ATOM 776 C C . TYR B 2 28 ? -30.825 5.095 -15.501 1.00 37.17 28 TYR B C 1
ATOM 777 O O . TYR B 2 28 ? -29.918 4.328 -15.151 1.00 41.28 28 TYR B O 1
ATOM 786 N N . GLU B 2 29 ? -30.605 6.181 -16.233 1.00 33.32 29 GLU B N 1
ATOM 787 C CA . GLU B 2 29 ? -29.253 6.693 -16.416 1.00 35.51 29 GLU B CA 1
ATOM 788 C C . GLU B 2 29 ? -29.230 8.218 -16.414 1.00 36.05 29 GLU B C 1
ATOM 789 O O . GLU B 2 29 ? -30.233 8.866 -16.728 1.00 31.94 29 GLU B O 1
ATOM 795 N N . GLU B 2 30 ? -28.087 8.782 -16.038 1.00 30.71 30 GLU B N 1
ATOM 796 C CA . GLU B 2 30 ? -27.966 10.223 -15.876 1.00 30.98 30 GLU B CA 1
ATOM 797 C C . GLU B 2 30 ? -26.548 10.609 -16.192 1.00 31.99 30 GLU B C 1
ATOM 798 O O . GLU B 2 30 ? -25.623 9.975 -15.694 1.00 34.91 30 GLU B O 1
ATOM 804 N N . GLU B 2 31 ? -26.389 11.641 -17.019 1.00 28.18 31 GLU B N 1
ATOM 805 C CA . GLU B 2 31 ? -25.072 12.139 -17.437 1.00 31.77 31 GLU B CA 1
ATOM 806 C C . GLU B 2 31 ? -24.336 12.854 -16.291 1.00 32.58 31 GLU B C 1
ATOM 807 O O . GLU B 2 31 ? -24.942 13.592 -15.513 1.00 30.89 31 GLU B O 1
ATOM 813 N N . LEU B 2 32 ? -23.033 12.611 -16.180 1.00 28.62 32 LEU B N 1
ATOM 814 C CA . LEU B 2 32 ? -22.206 13.250 -15.155 1.00 32.20 32 LEU B CA 1
ATOM 815 C C . LEU B 2 32 ? -20.920 13.830 -15.761 1.00 36.00 32 LEU B C 1
ATOM 816 O O . LEU B 2 32 ? -20.418 13.338 -16.787 1.00 31.84 32 LEU B O 1
ATOM 821 N N . HIS B 2 33 ? -20.404 14.878 -15.122 1.00 32.32 33 HIS B N 1
ATOM 822 C CA . HIS B 2 33 ? -19.127 15.481 -15.495 1.00 27.86 33 HIS B CA 1
ATOM 823 C C . HIS B 2 33 ? -18.174 15.386 -14.297 1.00 37.95 33 HIS B C 1
ATOM 824 O O . HIS B 2 33 ? -18.208 16.238 -13.405 1.00 43.31 33 HIS B O 1
ATOM 831 N N . LEU B 2 34 ? -17.334 14.351 -14.278 1.00 30.67 34 LEU B N 1
ATOM 832 C CA . LEU B 2 34 ? -16.435 14.111 -13.161 1.00 30.93 34 LEU B CA 1
ATOM 833 C C . LEU B 2 34 ? -15.207 15.001 -13.289 1.00 29.92 34 LEU B C 1
ATOM 834 O O . LEU B 2 34 ? -14.447 14.859 -14.245 1.00 33.00 34 LEU B O 1
ATOM 839 N N . PRO B 2 35 ? -15.017 15.935 -12.338 1.00 29.56 35 PRO B N 1
ATOM 840 C CA . PRO B 2 35 ? -13.856 16.841 -12.411 1.00 32.02 35 PRO B CA 1
ATOM 841 C C . PRO B 2 35 ? -12.548 16.099 -12.166 1.00 36.05 35 PRO B C 1
ATOM 842 O O . PRO B 2 35 ? -12.474 15.219 -11.292 1.00 33.66 35 PRO B O 1
ATOM 846 N N . LEU B 2 36 ? -11.522 16.470 -12.922 1.00 29.90 36 LEU B N 1
ATOM 847 C CA . LEU B 2 36 ? -10.246 15.761 -12.915 1.00 34.59 36 LEU B CA 1
ATOM 848 C C . LEU B 2 36 ? -9.109 16.576 -12.298 1.00 35.07 36 LEU B C 1
ATOM 849 O O . LEU B 2 36 ? -7.936 16.199 -12.391 1.00 34.49 36 LEU B O 1
ATOM 854 N N . SER B 2 37 ? -9.440 17.714 -11.704 1.00 36.65 37 SER B N 1
ATOM 855 C CA . SER B 2 37 ? -8.385 18.623 -11.245 1.00 43.84 37 SER B CA 1
ATOM 856 C C . SER B 2 37 ? -7.563 18.052 -10.079 1.00 35.76 37 SER B C 1
ATOM 857 O O . SER B 2 37 ? -6.423 18.445 -9.866 1.00 61.50 37 SER B O 1
ATOM 860 N N . TYR B 2 38 ? -8.139 17.103 -9.356 1.00 33.50 38 TYR B N 1
ATOM 861 C CA . TYR B 2 38 ? -7.477 16.485 -8.204 1.00 37.93 38 TYR B CA 1
ATOM 862 C C . TYR B 2 38 ? -7.335 14.970 -8.409 1.00 41.58 38 TYR B C 1
ATOM 863 O O . TYR B 2 38 ? -6.250 14.417 -8.265 1.00 53.33 38 TYR B O 1
ATOM 872 N N . TRP B 2 39 ? -8.435 14.309 -8.752 1.00 38.61 39 TRP B N 1
ATOM 873 C CA . TRP B 2 39 ? -8.439 12.878 -9.052 1.00 35.24 39 TRP B CA 1
ATOM 874 C C . TRP B 2 39 ? -8.510 12.612 -10.550 1.00 38.01 39 TRP B C 1
ATOM 875 O O . TRP B 2 39 ? -9.302 13.244 -11.244 1.00 43.80 39 TRP B O 1
ATOM 886 N N . ASP B 2 40 ? -7.721 11.662 -11.051 1.00 33.95 40 ASP B N 1
ATOM 887 C CA . ASP B 2 40 ? -8.009 11.087 -12.370 1.00 32.25 40 ASP B CA 1
ATOM 888 C C . ASP B 2 40 ? -9.043 9.978 -12.209 1.00 31.19 40 ASP B C 1
ATOM 889 O O . ASP B 2 40 ? -9.517 9.731 -11.096 1.00 30.82 40 ASP B O 1
ATOM 894 N N . ILE B 2 41 ? -9.391 9.306 -13.304 1.00 27.75 41 ILE B N 1
ATOM 895 C CA . ILE B 2 41 ? -10.462 8.300 -13.280 1.00 32.15 41 ILE B CA 1
ATOM 896 C C . ILE B 2 41 ? -10.036 7.028 -12.539 1.00 33.97 41 ILE B C 1
ATOM 897 O O . ILE B 2 41 ? -10.847 6.361 -11.894 1.00 41.18 41 ILE B O 1
ATOM 902 N N . LYS B 2 42 ? -8.750 6.717 -12.613 1.00 36.61 42 LYS B N 1
ATOM 903 C CA . LYS B 2 42 ? -8.186 5.625 -11.834 1.00 37.74 42 LYS B CA 1
ATOM 904 C C . LYS B 2 42 ? -8.419 5.870 -10.331 1.00 32.30 42 LYS B C 1
ATOM 905 O O . LYS B 2 42 ? -8.794 4.954 -9.595 1.00 32.35 42 LYS B O 1
ATOM 911 N N . ASP B 2 43 ? -8.223 7.110 -9.890 1.00 28.47 43 ASP B N 1
ATOM 912 C CA . ASP B 2 43 ? -8.506 7.484 -8.505 1.00 44.30 43 ASP B CA 1
ATOM 913 C C . ASP B 2 43 ? -9.990 7.317 -8.127 1.00 44.60 43 ASP B C 1
ATOM 914 O O . ASP B 2 43 ? -10.297 6.798 -7.046 1.00 42.25 43 ASP B O 1
ATOM 919 N N . TYR B 2 44 ? -10.894 7.767 -9.006 1.00 31.35 44 TYR B N 1
ATOM 920 C CA . TYR B 2 44 ? -12.321 7.675 -8.745 1.00 24.02 44 TYR B CA 1
ATOM 921 C C . TYR B 2 44 ? -12.659 6.215 -8.585 1.00 31.79 44 TYR B C 1
ATOM 922 O O . TYR B 2 44 ? -13.354 5.820 -7.642 1.00 38.27 44 TYR B O 1
ATOM 931 N N . LYS B 2 45 ? -12.123 5.409 -9.495 1.00 31.93 45 LYS B N 1
ATOM 932 C CA . LYS B 2 45 ? -12.438 3.981 -9.553 1.00 34.09 45 LYS B CA 1
ATOM 933 C C . LYS B 2 45 ? -11.879 3.246 -8.339 1.00 31.23 45 LYS B C 1
ATOM 934 O O . LYS B 2 45 ? -12.516 2.346 -7.796 1.00 27.92 45 LYS B O 1
ATOM 940 N N . ASN B 2 46 ? -10.687 3.631 -7.911 1.00 27.72 46 ASN B N 1
ATOM 941 C CA . ASN B 2 46 ? -10.118 3.029 -6.714 1.00 42.22 46 ASN B CA 1
ATOM 942 C C . ASN B 2 46 ? -10.992 3.309 -5.482 1.00 40.08 46 ASN B C 1
ATOM 943 O O . ASN B 2 46 ? -11.266 2.421 -4.681 1.00 41.29 46 ASN B O 1
ATOM 948 N N . SER B 2 47 ? -11.452 4.546 -5.366 1.00 39.96 47 SER B N 1
ATOM 949 C CA . SER B 2 47 ? -12.315 4.952 -4.273 1.00 30.10 47 SER B CA 1
ATOM 950 C C . SER B 2 47 ? -13.632 4.179 -4.271 1.00 34.71 47 SER B C 1
ATOM 951 O O . SER B 2 47 ? -14.114 3.781 -3.216 1.00 45.65 47 SER B O 1
ATOM 954 N N . TRP B 2 48 ? -14.204 3.961 -5.453 1.00 32.41 48 TRP B N 1
ATOM 955 C CA . TRP B 2 48 ? -15.448 3.208 -5.577 1.00 28.67 48 TRP B CA 1
ATOM 956 C C . TRP B 2 48 ? -15.235 1.749 -5.182 1.00 29.66 48 TRP B C 1
ATOM 957 O O . TRP B 2 48 ? -16.080 1.149 -4.521 1.00 25.31 48 TRP B O 1
ATOM 968 N N . LEU B 2 49 ? -14.105 1.181 -5.600 1.00 30.59 49 LEU B N 1
ATOM 969 C CA . LEU B 2 49 ? -13.753 -0.192 -5.230 1.00 29.55 49 LEU B CA 1
ATOM 970 C C . LEU B 2 49 ? -13.697 -0.361 -3.707 1.00 27.13 49 LEU B C 1
ATOM 971 O O . LEU B 2 49 ? -14.272 -1.296 -3.166 1.00 34.30 49 LEU B O 1
ATOM 976 N N . LYS B 2 50 ? -13.010 0.550 -3.028 1.00 29.54 50 LYS B N 1
ATOM 977 C CA . LYS B 2 50 ? -12.888 0.493 -1.569 1.00 39.17 50 LYS B CA 1
ATOM 978 C C . LYS B 2 50 ? -14.241 0.659 -0.911 1.00 35.32 50 LYS B C 1
ATOM 979 O O . LYS B 2 50 ? -14.600 -0.105 -0.019 1.00 38.40 50 LYS B O 1
ATOM 985 N N . SER B 2 51 ? -14.996 1.652 -1.380 1.00 32.42 51 SER B N 1
ATOM 986 C CA . SER B 2 51 ? -16.301 1.976 -0.807 1.00 30.42 51 SER B CA 1
ATOM 987 C C . SER B 2 51 ? -17.299 0.830 -0.984 1.00 28.29 51 SER B C 1
ATOM 988 O O . SER B 2 51 ? -18.098 0.552 -0.100 1.00 31.49 51 SER B O 1
ATOM 991 N N . LEU B 2 52 ? -17.241 0.178 -2.143 1.00 27.14 52 LEU B N 1
ATOM 992 C CA . LEU B 2 52 ? -18.084 -0.959 -2.441 1.00 26.46 52 LEU B CA 1
ATOM 993 C C . LEU B 2 52 ? -17.704 -2.161 -1.555 1.00 34.23 52 LEU B C 1
ATOM 994 O O . LEU B 2 52 ? -18.570 -2.806 -0.955 1.00 34.96 52 LEU B O 1
ATOM 999 N N . GLY B 2 53 ? -16.410 -2.441 -1.461 1.00 26.79 53 GLY B N 1
ATOM 1000 C CA . GLY B 2 53 ? -15.914 -3.429 -0.517 1.00 28.55 53 GLY B CA 1
ATOM 1001 C C . GLY B 2 53 ? -16.456 -3.256 0.901 1.00 31.86 53 GLY B C 1
ATOM 1002 O O . GLY B 2 53 ? -17.017 -4.192 1.457 1.00 35.15 53 GLY B O 1
ATOM 1003 N N . GLU B 2 54 ? -16.319 -2.063 1.477 1.00 36.64 54 GLU B N 1
ATOM 1004 C CA . GLU B 2 54 ? -16.822 -1.808 2.833 1.00 41.29 54 GLU B CA 1
ATOM 1005 C C . GLU B 2 54 ? -18.318 -2.066 2.919 1.00 38.37 54 GLU B C 1
ATOM 1006 O O . GLU B 2 54 ? -18.766 -2.851 3.751 1.00 44.50 54 GLU B O 1
ATOM 1012 N N . GLY B 2 55 ? -19.087 -1.403 2.057 1.00 34.42 55 GLY B N 1
ATOM 1013 C CA . GLY B 2 55 ? -20.535 -1.518 2.088 1.00 28.74 55 GLY B CA 1
ATOM 1014 C C . GLY B 2 55 ? -21.027 -2.933 1.832 1.00 31.69 55 GLY B C 1
ATOM 1015 O O . GLY B 2 55 ? -21.856 -3.454 2.575 1.00 30.92 55 GLY B O 1
ATOM 1016 N N . LEU B 2 56 ? -20.519 -3.564 0.779 1.00 26.05 56 LEU B N 1
ATOM 1017 C CA . LEU B 2 56 ? -20.911 -4.940 0.491 1.00 30.10 56 LEU B CA 1
ATOM 1018 C C . LEU B 2 56 ? -20.594 -5.868 1.667 1.00 33.60 56 LEU B C 1
ATOM 1019 O O . LEU B 2 56 ? -21.383 -6.753 2.001 1.00 37.96 56 LEU B O 1
ATOM 1024 N N . SER B 2 57 ? -19.442 -5.666 2.291 1.00 33.06 57 SER B N 1
ATOM 1025 C CA . SER B 2 57 ? -18.988 -6.607 3.306 1.00 40.89 57 SER B CA 1
ATOM 1026 C C . SER B 2 57 ? -19.960 -6.695 4.489 1.00 46.05 57 SER B C 1
ATOM 1027 O O . SER B 2 57 ? -20.281 -7.791 4.935 1.00 57.59 57 SER B O 1
ATOM 1030 N N . ASN B 2 58 ? -20.470 -5.557 4.956 1.00 43.45 58 ASN B N 1
ATOM 1031 C CA . ASN B 2 58 ? -21.406 -5.555 6.088 1.00 52.92 58 ASN B CA 1
ATOM 1032 C C . ASN B 2 58 ? -22.826 -5.108 5.734 1.00 51.39 58 ASN B C 1
ATOM 1033 O O . ASN B 2 58 ? -23.641 -4.867 6.622 1.00 48.06 58 ASN B O 1
ATOM 1038 N N A LYS B 2 59 ? -23.115 -4.995 4.440 0.47 50.22 59 LYS B N 1
ATOM 1039 N N B LYS B 2 59 ? -23.094 -4.981 4.437 0.53 50.23 59 LYS B N 1
ATOM 1040 C CA A LYS B 2 59 ? -24.465 -4.670 3.972 0.47 48.19 59 LYS B CA 1
ATOM 1041 C CA B LYS B 2 59 ? -24.429 -4.651 3.938 0.53 47.49 59 LYS B CA 1
ATOM 1042 C C A LYS B 2 59 ? -25.032 -3.373 4.568 0.47 42.44 59 LYS B C 1
ATOM 1043 C C B LYS B 2 59 ? -25.022 -3.380 4.563 0.53 42.47 59 LYS B C 1
ATOM 1044 O O A LYS B 2 59 ? -26.212 -3.302 4.910 0.47 41.40 59 LYS B O 1
ATOM 1045 O O B LYS B 2 59 ? -26.199 -3.334 4.916 0.53 41.44 59 LYS B O 1
ATOM 1056 N N . THR B 2 60 ? -24.191 -2.353 4.698 1.00 33.20 60 THR B N 1
ATOM 1057 C CA . THR B 2 60 ? -24.656 -1.054 5.177 1.00 36.97 60 THR B CA 1
ATOM 1058 C C . THR B 2 60 ? -24.863 -0.115 3.990 1.00 36.04 60 THR B C 1
ATOM 1059 O O . THR B 2 60 ? -25.896 -0.163 3.328 1.00 34.59 60 THR B O 1
ATOM 1063 N N . HIS B 2 61 ? -23.863 0.706 3.686 1.00 31.50 61 HIS B N 1
ATOM 1064 C CA . HIS B 2 61 ? -23.945 1.577 2.526 1.00 26.76 61 HIS B CA 1
ATOM 1065 C C . HIS B 2 61 ? -22.604 1.775 1.850 1.00 30.04 61 HIS B C 1
ATOM 1066 O O . HIS B 2 61 ? -21.559 1.545 2.451 1.00 35.83 61 HIS B O 1
ATOM 1073 N N . SER B 2 62 ? -22.647 2.205 0.590 1.00 26.47 62 SER B N 1
ATOM 1074 C CA . SER B 2 62 ? -21.446 2.531 -0.183 1.00 29.97 62 SER B CA 1
ATOM 1075 C C . SER B 2 62 ? -21.616 3.872 -0.877 1.00 30.19 62 SER B C 1
ATOM 1076 O O . SER B 2 62 ? -22.450 4.019 -1.779 1.00 28.59 62 SER B O 1
ATOM 1079 N N . ALA B 2 63 ? -20.842 4.856 -0.453 1.00 28.09 63 ALA B N 1
ATOM 1080 C CA . ALA B 2 63 ? -20.917 6.157 -1.087 1.00 32.52 63 ALA B CA 1
ATOM 1081 C C . ALA B 2 63 ? -19.915 6.216 -2.212 1.00 35.86 63 ALA B C 1
ATOM 1082 O O . ALA B 2 63 ? -18.718 5.980 -1.979 1.00 26.95 63 ALA B O 1
ATOM 1084 N N . LEU B 2 64 ? -20.412 6.522 -3.417 1.00 24.19 64 LEU B N 1
ATOM 1085 C CA . LEU B 2 64 ? -19.584 6.658 -4.617 1.00 27.14 64 LEU B CA 1
ATOM 1086 C C . LEU B 2 64 ? -19.470 8.124 -5.004 1.00 32.02 64 LEU B C 1
ATOM 1087 O O . LEU B 2 64 ? -20.420 8.689 -5.546 1.00 29.39 64 LEU B O 1
ATOM 1092 N N . ALA B 2 65 ? -18.314 8.733 -4.754 1.00 22.94 65 ALA B N 1
ATOM 1093 C CA . ALA B 2 65 ? -18.113 10.143 -5.076 1.00 27.53 65 ALA B CA 1
ATOM 1094 C C . ALA B 2 65 ? -18.020 10.352 -6.589 1.00 34.01 65 ALA B C 1
ATOM 1095 O O . ALA B 2 65 ? -17.360 9.587 -7.290 1.00 30.73 65 ALA B O 1
ATOM 1097 N N . VAL B 2 66 ? -18.689 11.380 -7.095 1.00 28.45 66 VAL B N 1
ATOM 1098 C CA . VAL B 2 66 ? -18.558 11.703 -8.511 1.00 29.83 66 VAL B CA 1
ATOM 1099 C C . VAL B 2 66 ? -18.052 13.132 -8.694 1.00 35.11 66 VAL B C 1
ATOM 1100 O O . VAL B 2 66 ? -18.191 13.741 -9.761 1.00 34.59 66 VAL B O 1
ATOM 1104 N N . SER B 2 67 ? -17.464 13.658 -7.625 1.00 36.71 67 SER B N 1
ATOM 1105 C CA . SER B 2 67 ? -16.638 14.842 -7.721 1.00 36.43 67 SER B CA 1
ATOM 1106 C C . SER B 2 67 ? -15.730 14.835 -6.505 1.00 35.89 67 SER B C 1
ATOM 1107 O O . SER B 2 67 ? -16.106 14.331 -5.449 1.00 36.60 67 SER B O 1
ATOM 1118 N N . TYR B 2 69 ? -12.156 17.230 -4.861 1.00 42.79 69 TYR B N 1
ATOM 1119 C CA . TYR B 2 69 ? -11.113 18.226 -4.980 1.00 45.48 69 TYR B CA 1
ATOM 1120 C C . TYR B 2 69 ? -10.215 18.035 -3.796 1.00 48.56 69 TYR B C 1
ATOM 1121 O O . TYR B 2 69 ? -10.450 17.131 -2.989 1.00 47.27 69 TYR B O 1
ATOM 1130 N N . GLU B 2 70 ? -9.172 18.857 -3.717 1.00 57.49 70 GLU B N 1
ATOM 1131 C CA . GLU B 2 70 ? -8.356 18.959 -2.522 1.00 56.49 70 GLU B CA 1
ATOM 1132 C C . GLU B 2 70 ? -9.305 19.033 -1.341 1.00 58.12 70 GLU B C 1
ATOM 1133 O O . GLU B 2 70 ? -10.116 19.953 -1.258 1.00 62.16 70 GLU B O 1
ATOM 1139 N N . PRO B 2 71 ? -9.240 18.038 -0.447 1.00 58.84 71 PRO B N 1
ATOM 1140 C CA . PRO B 2 71 ? -10.171 17.958 0.691 1.00 56.13 71 PRO B CA 1
ATOM 1141 C C . PRO B 2 71 ? -10.213 19.203 1.602 1.00 65.65 71 PRO B C 1
ATOM 1142 O O . PRO B 2 71 ? -11.292 19.531 2.101 1.00 60.86 71 PRO B O 1
ATOM 1146 N N . GLU B 2 72 ? -9.088 19.888 1.807 1.00 70.65 72 GLU B N 1
ATOM 1147 C CA . GLU B 2 72 ? -9.093 21.098 2.634 1.00 70.57 72 GLU B CA 1
ATOM 1148 C C . GLU B 2 72 ? -9.652 22.301 1.878 1.00 67.23 72 GLU B C 1
ATOM 1149 O O . GLU B 2 72 ? -10.048 23.294 2.487 1.00 68.49 72 GLU B O 1
ATOM 1151 N N . LYS B 2 73 ? -9.680 22.217 0.552 1.00 64.36 73 LYS B N 1
ATOM 1152 C CA . LYS B 2 73 ? -10.198 23.319 -0.241 1.00 65.94 73 LYS B CA 1
ATOM 1153 C C . LYS B 2 73 ? -11.574 22.987 -0.791 1.00 62.16 73 LYS B C 1
ATOM 1154 O O . LYS B 2 73 ? -12.103 23.704 -1.623 1.00 72.74 73 LYS B O 1
ATOM 1156 N N . THR B 2 74 ? -12.158 21.896 -0.318 1.00 58.00 74 THR B N 1
ATOM 1157 C CA . THR B 2 74 ? -13.445 21.439 -0.834 1.00 51.69 74 THR B CA 1
ATOM 1158 C C . THR B 2 74 ? -14.626 21.928 0.002 1.00 49.20 74 THR B C 1
ATOM 1159 O O . THR B 2 74 ? -14.621 21.798 1.220 1.00 76.04 74 THR B O 1
ATOM 1163 N N . ASN B 2 75 ? -15.636 22.486 -0.656 1.00 48.33 75 ASN B N 1
ATOM 1164 C CA . ASN B 2 75 ? -16.865 22.885 0.027 1.00 48.13 75 ASN B CA 1
ATOM 1165 C C . ASN B 2 75 ? -17.933 21.796 0.057 1.00 45.22 75 ASN B C 1
ATOM 1166 O O . ASN B 2 75 ? -18.694 21.694 1.021 1.00 58.11 75 ASN B O 1
ATOM 1171 N N . PHE B 2 76 ? -17.994 21.000 -1.008 1.00 43.56 76 PHE B N 1
ATOM 1172 C CA . PHE B 2 76 ? -18.970 19.915 -1.122 1.00 39.89 76 PHE B CA 1
ATOM 1173 C C . PHE B 2 76 ? -18.626 18.968 -2.273 1.00 40.46 76 PHE B C 1
ATOM 1174 O O . PHE B 2 76 ? -17.927 19.346 -3.200 1.00 37.67 76 PHE B O 1
ATOM 1182 N N . ILE B 2 77 ? -19.126 17.744 -2.211 1.00 34.10 77 ILE B N 1
ATOM 1183 C CA . ILE B 2 77 ? -18.936 16.802 -3.296 1.00 37.08 77 ILE B CA 1
ATOM 1184 C C . ILE B 2 77 ? -20.252 16.108 -3.594 1.00 37.07 77 ILE B C 1
ATOM 1185 O O . ILE B 2 77 ? -21.083 15.931 -2.698 1.00 35.42 77 ILE B O 1
ATOM 1190 N N . PHE B 2 78 ? -20.452 15.744 -4.859 1.00 27.43 78 PHE B N 1
ATOM 1191 C CA . PHE B 2 78 ? -21.619 14.963 -5.248 1.00 28.06 78 PHE B CA 1
ATOM 1192 C C . PHE B 2 78 ? -21.307 13.498 -5.071 1.00 25.51 78 PHE B C 1
ATOM 1193 O O . PHE B 2 78 ? -20.199 13.050 -5.373 1.00 29.50 78 PHE B O 1
ATOM 1201 N N . THR B 2 79 ? -22.278 12.755 -4.554 1.00 28.84 79 THR B N 1
ATOM 1202 C CA . THR B 2 79 ? -22.119 11.325 -4.391 1.00 28.69 79 THR B CA 1
ATOM 1203 C C . THR B 2 79 ? -23.370 10.605 -4.832 1.00 30.39 79 THR B C 1
ATOM 1204 O O . THR B 2 79 ? -24.461 11.181 -4.861 1.00 26.79 79 THR B O 1
ATOM 1208 N N . TRP B 2 80 ? -23.200 9.337 -5.184 1.00 30.00 80 TRP B N 1
ATOM 1209 C CA . TRP B 2 80 ? -24.325 8.435 -5.332 1.00 27.84 80 TRP B CA 1
ATOM 1210 C C . TRP B 2 80 ? -24.142 7.382 -4.256 1.00 30.12 80 TRP B C 1
ATOM 1211 O O . TRP B 2 80 ? -23.057 6.809 -4.124 1.00 27.10 80 TRP B O 1
ATOM 1222 N N . VAL B 2 81 ? -25.194 7.170 -3.467 1.00 26.79 81 VAL B N 1
ATOM 1223 C CA . VAL B 2 81 ? -25.117 6.382 -2.249 1.00 26.14 81 VAL B CA 1
ATOM 1224 C C . VAL B 2 81 ? -25.949 5.117 -2.355 1.00 27.65 81 VAL B C 1
ATOM 1225 O O . VAL B 2 81 ? -27.141 5.179 -2.671 1.00 33.54 81 VAL B O 1
ATOM 1229 N N . LEU B 2 82 ? -25.319 3.973 -2.095 1.00 29.40 82 LEU B N 1
ATOM 1230 C CA . LEU B 2 82 ? -25.979 2.675 -2.238 1.00 21.93 82 LEU B CA 1
ATOM 1231 C C . LEU B 2 82 ? -26.319 2.140 -0.856 1.00 36.73 82 LEU B C 1
ATOM 1232 O O . LEU B 2 82 ? -25.461 2.095 0.023 1.00 33.19 82 LEU B O 1
ATOM 1237 N N . TYR B 2 83 ? -27.575 1.757 -0.651 1.00 24.89 83 TYR B N 1
ATOM 1238 C CA . TYR B 2 83 ? -27.970 1.187 0.620 1.00 28.08 83 TYR B CA 1
ATOM 1239 C C . TYR B 2 83 ? -28.367 -0.251 0.374 1.00 28.40 83 TYR B C 1
ATOM 1240 O O . TYR B 2 83 ? -29.183 -0.519 -0.491 1.00 48.82 83 TYR B O 1
ATOM 1249 N N . PHE B 2 84 ? -27.791 -1.173 1.123 1.00 29.98 84 PHE B N 1
ATOM 1250 C CA . PHE B 2 84 ? -28.057 -2.593 0.908 1.00 31.75 84 PHE B CA 1
ATOM 1251 C C . PHE B 2 84 ? -29.125 -3.171 1.832 1.00 40.06 84 PHE B C 1
ATOM 1252 O O . PHE B 2 84 ? -29.010 -3.078 3.054 1.00 43.92 84 PHE B O 1
ATOM 1260 N N . GLU B 2 85 ? -30.175 -3.743 1.242 1.00 35.80 85 GLU B N 1
ATOM 1261 C CA . GLU B 2 85 ? -31.184 -4.482 2.001 1.00 41.11 85 GLU B CA 1
ATOM 1262 C C . GLU B 2 85 ? -31.524 -5.776 1.294 1.00 48.66 85 GLU B C 1
ATOM 1263 O O . GLU B 2 85 ? -32.231 -5.772 0.274 1.00 46.59 85 GLU B O 1
ATOM 1269 N N . ASP B 2 86 ? -31.014 -6.871 1.851 1.00 51.14 86 ASP B N 1
ATOM 1270 C CA . ASP B 2 86 ? -31.098 -8.186 1.229 1.00 56.98 86 ASP B CA 1
ATOM 1271 C C . ASP B 2 86 ? -30.525 -8.216 -0.203 1.00 49.40 86 ASP B C 1
ATOM 1272 O O . ASP B 2 86 ? -29.337 -7.937 -0.375 1.00 47.63 86 ASP B O 1
ATOM 1277 N N . GLU B 2 87 ? -31.344 -8.544 -1.206 1.00 51.38 87 GLU B N 1
ATOM 1278 C CA . GLU B 2 87 ? -30.868 -8.621 -2.591 1.00 42.79 87 GLU B CA 1
ATOM 1279 C C . GLU B 2 87 ? -31.271 -7.380 -3.370 1.00 48.38 87 GLU B C 1
ATOM 1280 O O . GLU B 2 87 ? -31.217 -7.355 -4.600 1.00 49.85 87 GLU B O 1
ATOM 1286 N N . LYS B 2 88 ? -31.683 -6.348 -2.645 1.00 46.42 88 LYS B N 1
ATOM 1287 C CA . LYS B 2 88 ? -32.095 -5.101 -3.268 1.00 37.46 88 LYS B CA 1
ATOM 1288 C C . LYS B 2 88 ? -31.174 -3.988 -2.812 1.00 36.77 88 LYS B C 1
ATOM 1289 O O . LYS B 2 88 ? -30.740 -3.971 -1.667 1.00 42.29 88 LYS B O 1
ATOM 1295 N N . VAL B 2 89 ? -30.861 -3.067 -3.719 1.00 35.03 89 VAL B N 1
ATOM 1296 C CA . VAL B 2 89 ? -29.977 -1.954 -3.410 1.00 33.26 89 VAL B CA 1
ATOM 1297 C C . VAL B 2 89 ? -30.668 -0.656 -3.768 1.00 37.05 89 VAL B C 1
ATOM 1298 O O . VAL B 2 89 ? -31.028 -0.458 -4.923 1.00 38.77 89 VAL B O 1
ATOM 1302 N N . TYR B 2 90 ? -30.872 0.214 -2.776 1.00 34.67 90 TYR B N 1
ATOM 1303 C CA . TYR B 2 90 ? -31.444 1.538 -3.025 1.00 31.14 90 TYR B CA 1
ATOM 1304 C C . TYR B 2 90 ? -30.316 2.509 -3.283 1.00 33.80 90 TYR B C 1
ATOM 1305 O O . TYR B 2 90 ? -29.237 2.387 -2.703 1.00 34.75 90 TYR B O 1
ATOM 1314 N N . VAL B 2 91 ? -30.571 3.461 -4.174 1.00 25.33 91 VAL B N 1
ATOM 1315 C CA . VAL B 2 91 ? -29.566 4.407 -4.588 1.00 21.03 91 VAL B CA 1
ATOM 1316 C C . VAL B 2 91 ? -30.136 5.807 -4.509 1.00 28.80 91 VAL B C 1
ATOM 1317 O O . VAL B 2 91 ? -31.231 6.090 -5.021 1.00 22.70 91 VAL B O 1
ATOM 1321 N N . GLN B 2 92 ? -29.373 6.690 -3.880 1.00 21.54 92 GLN B N 1
ATOM 1322 C CA . GLN B 2 92 ? -29.786 8.066 -3.700 1.00 23.63 92 GLN B CA 1
ATOM 1323 C C . GLN B 2 92 ? -28.644 8.929 -4.184 1.00 27.47 92 GLN B C 1
ATOM 1324 O O . GLN B 2 92 ? -27.527 8.440 -4.363 1.00 24.74 92 GLN B O 1
ATOM 1330 N N . ASN B 2 93 ? -28.925 10.209 -4.398 1.00 24.48 93 ASN B N 1
ATOM 1331 C CA . ASN B 2 93 ? -27.951 11.126 -4.954 1.00 23.61 93 ASN B CA 1
ATOM 1332 C C . ASN B 2 93 ? -27.858 12.248 -3.956 1.00 28.90 93 ASN B C 1
ATOM 1333 O O . ASN B 2 93 ? -28.792 13.038 -3.812 1.00 37.09 93 ASN B O 1
ATOM 1338 N N . ASN B 2 94 ? -26.755 12.285 -3.217 1.00 32.45 94 ASN B N 1
ATOM 1339 C CA . ASN B 2 94 ? -26.646 13.190 -2.074 1.00 30.13 94 ASN B CA 1
ATOM 1340 C C . ASN B 2 94 ? -25.445 14.065 -2.220 1.00 35.06 94 ASN B C 1
ATOM 1341 O O . ASN B 2 94 ? -24.393 13.609 -2.673 1.00 46.94 94 ASN B O 1
ATOM 1346 N N . VAL B 2 95 ? -25.607 15.333 -1.866 1.00 37.46 95 VAL B N 1
ATOM 1347 C CA . VAL B 2 95 ? -24.486 16.255 -1.812 1.00 39.57 95 VAL B CA 1
ATOM 1348 C C . VAL B 2 95 ? -23.952 16.273 -0.395 1.00 48.65 95 VAL B C 1
ATOM 1349 O O . VAL B 2 95 ? -24.710 16.518 0.549 1.00 59.72 95 VAL B O 1
ATOM 1353 N N . ILE B 2 96 ? -22.659 16.012 -0.241 1.00 43.03 96 ILE B N 1
ATOM 1354 C CA . ILE B 2 96 ? -22.036 16.098 1.066 1.00 41.52 96 ILE B CA 1
ATOM 1355 C C . ILE B 2 96 ? -21.390 17.464 1.297 1.00 46.57 96 ILE B C 1
ATOM 1356 O O . ILE B 2 96 ? -20.425 17.817 0.628 1.00 48.13 96 ILE B O 1
ATOM 1361 N N . PHE B 2 97 ? -21.911 18.217 2.261 1.00 50.72 97 PHE B N 1
ATOM 1362 C CA . PHE B 2 97 ? -21.385 19.546 2.564 1.00 48.10 97 PHE B CA 1
ATOM 1363 C C . PHE B 2 97 ? -20.225 19.495 3.542 1.00 47.78 97 PHE B C 1
ATOM 1364 O O . PHE B 2 97 ? -20.315 18.855 4.580 1.00 51.06 97 PHE B O 1
ATOM 1372 N N . LEU B 2 98 ? -19.129 20.168 3.202 1.00 67.67 98 LEU B N 1
ATOM 1373 C CA . LEU B 2 98 ? -17.920 20.116 4.015 1.00 73.55 98 LEU B CA 1
ATOM 1374 C C . LEU B 2 98 ? -17.310 21.493 4.263 1.00 72.94 98 LEU B C 1
ATOM 1375 O O . LEU B 2 98 ? -16.152 21.590 4.686 1.00 69.90 98 LEU B O 1
ATOM 1380 N N . GLU B 2 99 ? -18.080 22.544 3.984 1.00 74.91 99 GLU B N 1
ATOM 1381 C CA . GLU B 2 99 ? -17.584 23.913 4.065 1.00 77.75 99 GLU B CA 1
ATOM 1382 C C . GLU B 2 99 ? -17.080 24.203 5.463 1.00 83.03 99 GLU B C 1
ATOM 1383 O O . GLU B 2 99 ? -16.052 24.865 5.637 1.00 86.56 99 GLU B O 1
ATOM 1385 N N . GLU B 2 100 ? -17.789 23.675 6.456 1.00 83.99 100 GLU B N 1
ATOM 1386 C CA . GLU B 2 100 ? -17.371 23.835 7.840 1.00 91.03 100 GLU B CA 1
ATOM 1387 C C . GLU B 2 100 ? -16.990 22.492 8.456 1.00 99.95 100 GLU B C 1
ATOM 1388 O O . GLU B 2 100 ? -17.454 22.139 9.555 1.00 78.89 100 GLU B O 1
ATOM 1394 N N . CYS B 2 101 ? -16.130 21.764 7.744 1.00 98.45 101 CYS B N 1
ATOM 1395 C CA . CYS B 2 101 ? -15.564 20.519 8.249 1.00 101.91 101 CYS B CA 1
ATOM 1396 C C . CYS B 2 101 ? -14.055 20.646 8.486 1.00 103.07 101 CYS B C 1
ATOM 1397 O O . CYS B 2 101 ? -13.585 20.692 9.634 1.00 106.20 101 CYS B O 1
ATOM 1400 N N . HIS B 2 102 ? -13.317 20.695 7.378 1.00 98.82 102 HIS B N 1
ATOM 1401 C CA . HIS B 2 102 ? -11.852 20.633 7.358 1.00 95.21 102 HIS B CA 1
ATOM 1402 C C . HIS B 2 102 ? -11.309 19.254 7.739 1.00 92.98 102 HIS B C 1
ATOM 1403 O O . HIS B 2 102 ? -10.196 18.892 7.342 1.00 86.84 102 HIS B O 1
ATOM 1405 N N . GLY B 2 103 ? -12.113 18.487 8.478 1.00 95.56 103 GLY B N 1
ATOM 1406 C CA . GLY B 2 103 ? -11.735 17.165 8.937 1.00 77.78 103 GLY B CA 1
ATOM 1407 C C . GLY B 2 103 ? -11.849 16.094 7.878 1.00 80.00 103 GLY B C 1
ATOM 1408 O O . GLY B 2 103 ? -11.277 15.015 8.023 1.00 76.49 103 GLY B O 1
ATOM 1409 N N . PHE B 2 104 ? -12.569 16.401 6.802 1.00 80.40 104 PHE B N 1
ATOM 1410 C CA . PHE B 2 104 ? -12.910 15.404 5.787 1.00 79.87 104 PHE B CA 1
ATOM 1411 C C . PHE B 2 104 ? -11.712 14.780 5.073 1.00 76.50 104 PHE B C 1
ATOM 1412 O O . PHE B 2 104 ? -10.688 15.426 4.868 1.00 80.46 104 PHE B O 1
ATOM 1420 N N . SER B 2 105 ? -11.865 13.511 4.708 1.00 70.87 105 SER B N 1
ATOM 1421 C CA . SER B 2 105 ? -10.908 12.797 3.878 1.00 69.55 105 SER B CA 1
ATOM 1422 C C . SER B 2 105 ? -11.625 11.685 3.105 1.00 74.59 105 SER B C 1
ATOM 1423 O O . SER B 2 105 ? -12.419 10.939 3.681 1.00 74.42 105 SER B O 1
ATOM 1426 N N . PRO B 2 106 ? -11.333 11.560 1.800 1.00 59.63 106 PRO B N 1
ATOM 1427 C CA . PRO B 2 106 ? -12.107 10.683 0.905 1.00 52.77 106 PRO B CA 1
ATOM 1428 C C . PRO B 2 106 ? -12.166 9.208 1.328 1.00 52.56 106 PRO B C 1
ATOM 1429 O O . PRO B 2 106 ? -13.173 8.545 1.088 1.00 49.95 106 PRO B O 1
ATOM 1433 N N . GLU B 2 107 ? -11.114 8.695 1.948 1.00 55.02 107 GLU B N 1
ATOM 1434 C CA . GLU B 2 107 ? -11.113 7.286 2.328 1.00 57.94 107 GLU B CA 1
ATOM 1435 C C . GLU B 2 107 ? -12.100 7.036 3.469 1.00 61.29 107 GLU B C 1
ATOM 1436 O O . GLU B 2 107 ? -12.494 5.889 3.729 1.00 57.19 107 GLU B O 1
ATOM 1442 N N . ASN B 2 108 ? -12.518 8.117 4.121 1.00 56.01 108 ASN B N 1
ATOM 1443 C CA . ASN B 2 108 ? -13.513 8.020 5.179 1.00 62.14 108 ASN B CA 1
ATOM 1444 C C . ASN B 2 108 ? -14.944 8.320 4.719 1.00 58.11 108 ASN B C 1
ATOM 1445 O O . ASN B 2 108 ? -15.835 8.476 5.560 1.00 62.22 108 ASN B O 1
ATOM 1450 N N . ILE B 2 109 ? -15.159 8.408 3.406 1.00 50.48 109 ILE B N 1
ATOM 1451 C CA . ILE B 2 109 ? -16.442 8.855 2.851 1.00 49.85 109 ILE B CA 1
ATOM 1452 C C . ILE B 2 109 ? -17.686 8.141 3.419 1.00 51.75 109 ILE B C 1
ATOM 1453 O O . ILE B 2 109 ? -18.748 8.745 3.561 1.00 47.17 109 ILE B O 1
ATOM 1458 N N . ASN B 2 110 ? -17.559 6.861 3.740 1.00 45.75 110 ASN B N 1
ATOM 1459 C CA . ASN B 2 110 ? -18.718 6.124 4.210 1.00 44.43 110 ASN B CA 1
ATOM 1460 C C . ASN B 2 110 ? -19.145 6.526 5.624 1.00 48.83 110 ASN B C 1
ATOM 1461 O O . ASN B 2 110 ? -20.296 6.316 5.994 1.00 48.26 110 ASN B O 1
ATOM 1466 N N . LYS B 2 111 ? -18.221 7.117 6.389 1.00 53.44 111 LYS B N 1
ATOM 1467 C CA . LYS B 2 111 ? -18.533 7.695 7.700 1.00 64.36 111 LYS B CA 1
ATOM 1468 C C . LYS B 2 111 ? -19.379 8.966 7.577 1.00 66.87 111 LYS B C 1
ATOM 1469 O O . LYS B 2 111 ? -20.070 9.344 8.518 1.00 63.62 111 LYS B O 1
ATOM 1475 N N . PHE B 2 112 ? -19.322 9.627 6.420 1.00 60.58 112 PHE B N 1
ATOM 1476 C CA . PHE B 2 112 ? -20.002 10.916 6.258 1.00 62.78 112 PHE B CA 1
ATOM 1477 C C . PHE B 2 112 ? -21.433 10.734 5.779 1.00 56.38 112 PHE B C 1
ATOM 1478 O O . PHE B 2 112 ? -22.156 11.688 5.531 1.00 60.27 112 PHE B O 1
ATOM 1486 N N . ILE B 2 113 ? -21.827 9.480 5.674 1.00 38.37 113 ILE B N 1
ATOM 1487 C CA . ILE B 2 113 ? -23.135 9.110 5.166 1.00 40.97 113 ILE B CA 1
ATOM 1488 C C . ILE B 2 113 ? -23.886 8.480 6.309 1.00 47.43 113 ILE B C 1
ATOM 1489 O O . ILE B 2 113 ? -23.327 7.620 7.002 1.00 48.31 113 ILE B O 1
ATOM 1494 N N . GLU B 2 114 ? -25.135 8.875 6.524 1.00 46.61 114 GLU B N 1
ATOM 1495 C CA . GLU B 2 114 ? -25.881 8.246 7.595 1.00 48.65 114 GLU B CA 1
ATOM 1496 C C . GLU B 2 114 ? -26.950 7.333 7.035 1.00 51.04 114 GLU B C 1
ATOM 1497 O O . GLU B 2 114 ? -27.087 7.202 5.815 1.00 54.32 114 GLU B O 1
ATOM 1503 N N . SER B 2 115 ? -27.702 6.701 7.929 1.00 49.72 115 SER B N 1
ATOM 1504 C CA . SER B 2 115 ? -28.608 5.640 7.531 1.00 50.53 115 SER B CA 1
ATOM 1505 C C . SER B 2 115 ? -29.673 6.195 6.610 1.00 46.96 115 SER B C 1
ATOM 1506 O O . SER B 2 115 ? -29.817 7.409 6.478 1.00 48.53 115 SER B O 1
ATOM 1509 N N . ARG B 2 116 ? -30.405 5.295 5.970 1.00 45.97 116 ARG B N 1
ATOM 1510 C CA . ARG B 2 116 ? -31.281 5.647 4.862 1.00 45.74 116 ARG B CA 1
ATOM 1511 C C . ARG B 2 116 ? -32.590 6.262 5.317 1.00 44.99 116 ARG B C 1
ATOM 1512 O O . ARG B 2 116 ? -33.211 5.769 6.250 1.00 42.87 116 ARG B O 1
ATOM 1520 N N . THR B 2 117 ? -33.014 7.324 4.633 1.00 47.97 117 THR B N 1
ATOM 1521 C CA . THR B 2 117 ? -34.365 7.855 4.777 1.00 36.44 117 THR B CA 1
ATOM 1522 C C . THR B 2 117 ? -35.062 8.014 3.424 1.00 45.42 117 THR B C 1
ATOM 1523 O O . THR B 2 117 ? -34.418 8.172 2.373 1.00 41.78 117 THR B O 1
ATOM 1527 N N . THR B 2 118 ? -36.387 7.993 3.460 1.00 38.96 118 THR B N 1
ATOM 1528 C CA . THR B 2 118 ? -37.179 8.154 2.251 1.00 41.57 118 THR B CA 1
ATOM 1529 C C . THR B 2 118 ? -37.897 9.513 2.112 1.00 41.06 118 THR B C 1
ATOM 1530 O O . THR B 2 118 ? -38.308 9.881 1.013 1.00 51.24 118 THR B O 1
ATOM 1534 N N . HIS B 2 119 ? -38.054 10.246 3.210 1.00 39.37 119 HIS B N 1
ATOM 1535 C CA . HIS B 2 119 ? -38.648 11.588 3.170 1.00 46.48 119 HIS B CA 1
ATOM 1536 C C . HIS B 2 119 ? -37.925 12.457 4.194 1.00 45.09 119 HIS B C 1
ATOM 1537 O O . HIS B 2 119 ? -37.482 11.945 5.215 1.00 49.75 119 HIS B O 1
ATOM 1544 N N . ASP B 2 120 ? -37.786 13.757 3.935 1.00 44.67 120 ASP B N 1
ATOM 1545 C CA . ASP B 2 120 ? -37.116 14.624 4.902 1.00 42.96 120 ASP B CA 1
ATOM 1546 C C . ASP B 2 120 ? -38.084 15.158 5.945 1.00 45.63 120 ASP B C 1
ATOM 1547 O O . ASP B 2 120 ? -39.255 14.776 5.975 1.00 46.47 120 ASP B O 1
ATOM 1552 N N . GLY B 2 121 ? -37.587 16.044 6.798 1.00 47.27 121 GLY B N 1
ATOM 1553 C CA . GLY B 2 121 ? -38.365 16.544 7.915 1.00 50.14 121 GLY B CA 1
ATOM 1554 C C . GLY B 2 121 ? -39.545 17.382 7.478 1.00 60.07 121 GLY B C 1
ATOM 1555 O O . GLY B 2 121 ? -40.468 17.632 8.270 1.00 53.53 121 GLY B O 1
ATOM 1556 N N . ASP B 2 122 ? -39.507 17.818 6.221 1.00 49.68 122 ASP B N 1
ATOM 1557 C CA . ASP B 2 122 ? -40.554 18.663 5.663 1.00 50.69 122 ASP B CA 1
ATOM 1558 C C . ASP B 2 122 ? -41.580 17.812 4.931 1.00 49.96 122 ASP B C 1
ATOM 1559 O O . ASP B 2 122 ? -42.622 18.311 4.520 1.00 51.06 122 ASP B O 1
ATOM 1564 N N . GLY B 2 123 ? -41.278 16.529 4.769 1.00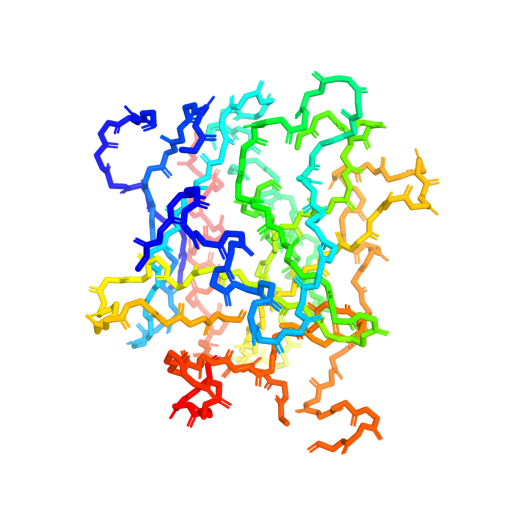 48.36 123 GLY B N 1
ATOM 1565 C CA . GLY B 2 123 ? -42.152 15.627 4.044 1.00 47.94 123 GLY B CA 1
ATOM 1566 C C . GLY B 2 123 ? -41.842 15.441 2.566 1.00 46.00 123 GLY B C 1
ATOM 1567 O O . GLY B 2 123 ? -42.613 14.808 1.847 1.00 46.07 123 GLY B O 1
ATOM 1576 N N . LYS B 2 125 ? -40.220 13.912 -0.723 1.00 40.91 125 LYS B N 1
ATOM 1577 C CA . LYS B 2 125 ? -39.667 12.627 -1.107 1.00 39.34 125 LYS B CA 1
ATOM 1578 C C . LYS B 2 125 ? -38.185 12.770 -1.435 1.00 50.59 125 LYS B C 1
ATOM 1579 O O . LYS B 2 125 ? -37.785 13.660 -2.180 1.00 37.42 125 LYS B O 1
ATOM 1585 N N . ILE B 2 126 ? -37.369 11.913 -0.837 1.00 36.32 126 ILE B N 1
ATOM 1586 C CA . ILE B 2 126 ? -35.966 11.841 -1.199 1.00 40.36 126 ILE B CA 1
ATOM 1587 C C . ILE B 2 126 ? -35.889 11.069 -2.508 1.00 40.05 126 ILE B C 1
ATOM 1588 O O . ILE B 2 126 ? -36.503 10.013 -2.643 1.00 41.58 126 ILE B O 1
ATOM 1593 N N . SER B 2 127 ? -35.166 11.603 -3.482 1.00 37.94 127 SER B N 1
ATOM 1594 C CA . SER B 2 127 ? -35.027 10.900 -4.745 1.00 32.47 127 SER B CA 1
ATOM 1595 C C . SER B 2 127 ? -34.341 9.555 -4.508 1.00 37.21 127 SER B C 1
ATOM 1596 O O . SER B 2 127 ? -33.390 9.463 -3.742 1.00 39.82 127 SER B O 1
ATOM 1599 N N . GLU B 2 128 ? -34.835 8.509 -5.157 1.00 33.56 128 GLU B N 1
ATOM 1600 C CA . GLU B 2 128 ? -34.312 7.163 -4.940 1.00 34.34 128 GLU B CA 1
ATOM 1601 C C . GLU B 2 128 ? -34.540 6.247 -6.148 1.00 32.40 128 GLU B C 1
ATOM 1602 O O . GLU B 2 128 ? -35.587 6.285 -6.791 1.00 37.32 128 GLU B O 1
ATOM 1608 N N . TRP B 2 129 ? -33.557 5.415 -6.448 1.00 32.04 129 TRP B N 1
ATOM 1609 C CA . TRP B 2 129 ? -33.697 4.441 -7.522 1.00 30.68 129 TRP B CA 1
ATOM 1610 C C . TRP B 2 129 ? -33.298 3.077 -6.957 1.00 36.85 129 TRP B C 1
ATOM 1611 O O . TRP B 2 129 ? -32.747 2.994 -5.858 1.00 36.53 129 TRP B O 1
ATOM 1622 N N . HIS B 2 130 ? -33.552 2.003 -7.695 1.00 31.31 130 HIS B N 1
ATOM 1623 C CA . HIS B 2 130 ? -33.119 0.712 -7.203 1.00 33.12 130 HIS B CA 1
ATOM 1624 C C . HIS B 2 130 ? -32.575 -0.222 -8.264 1.00 39.43 130 HIS B C 1
ATOM 1625 O O . HIS B 2 130 ? -32.932 -0.135 -9.433 1.00 43.20 130 HIS B O 1
ATOM 1632 N N . THR B 2 131 ? -31.688 -1.108 -7.823 1.00 35.34 131 THR B N 1
ATOM 1633 C CA . THR B 2 131 ? -31.149 -2.167 -8.651 1.00 37.97 131 THR B CA 1
ATOM 1634 C C . THR B 2 131 ? -30.833 -3.363 -7.753 1.00 40.26 131 THR B C 1
ATOM 1635 O O . THR B 2 131 ? -30.839 -3.236 -6.535 1.00 43.33 131 THR B O 1
ATOM 1639 N N . ASP B 2 132 ? -30.570 -4.524 -8.344 1.00 43.55 132 ASP B N 1
ATOM 1640 C CA . ASP B 2 132 ? -30.377 -5.739 -7.552 1.00 33.49 132 ASP B CA 1
ATOM 1641 C C . ASP B 2 132 ? -28.933 -5.847 -7.042 1.00 36.09 132 ASP B C 1
ATOM 1642 O O . ASP B 2 132 ? -28.030 -5.209 -7.574 1.00 34.78 132 ASP B O 1
ATOM 1647 N N . LEU B 2 133 ? -28.723 -6.645 -6.001 1.00 41.40 133 LEU B N 1
ATOM 1648 C CA . LEU B 2 133 ? -27.391 -6.829 -5.426 1.00 36.36 133 LEU B CA 1
ATOM 1649 C C . LEU B 2 133 ? -26.396 -7.361 -6.442 1.00 36.02 133 LEU B C 1
ATOM 1650 O O . LEU B 2 133 ? -25.269 -6.867 -6.517 1.00 39.92 133 LEU B O 1
ATOM 1655 N N . ASN B 2 134 ? -26.804 -8.364 -7.223 1.00 34.73 134 ASN B N 1
ATOM 1656 C CA . ASN B 2 134 ? -25.908 -8.959 -8.215 1.00 35.73 134 ASN B CA 1
ATOM 1657 C C . ASN B 2 134 ? -25.312 -7.935 -9.170 1.00 35.12 134 ASN B C 1
ATOM 1658 O O . ASN B 2 134 ? -24.157 -8.056 -9.586 1.00 31.02 134 ASN B O 1
ATOM 1663 N N . SER B 2 135 ? -26.093 -6.922 -9.526 1.00 32.56 135 SER B N 1
ATOM 1664 C CA . SER B 2 135 ? -25.607 -5.986 -10.527 1.00 39.18 135 SER B CA 1
ATOM 1665 C C . SER B 2 135 ? -24.548 -5.083 -9.886 1.00 34.90 135 SER B C 1
ATOM 1666 O O . SER B 2 135 ? -23.630 -4.612 -10.557 1.00 34.12 135 SER B O 1
ATOM 1669 N N . VAL B 2 136 ? -24.655 -4.876 -8.578 1.00 24.79 136 VAL B N 1
ATOM 1670 C CA . VAL B 2 136 ? -23.647 -4.101 -7.859 1.00 23.52 136 VAL B CA 1
ATOM 1671 C C . VAL B 2 136 ? -22.382 -4.927 -7.660 1.00 33.93 136 VAL B C 1
ATOM 1672 O O . VAL B 2 136 ? -21.265 -4.422 -7.786 1.00 29.75 136 VAL B O 1
ATOM 1676 N N . LEU B 2 137 ? -22.564 -6.205 -7.353 1.00 34.51 137 LEU B N 1
ATOM 1677 C CA . LEU B 2 137 ? -21.440 -7.122 -7.280 1.00 31.97 137 LEU B CA 1
ATOM 1678 C C . LEU B 2 137 ? -20.650 -7.112 -8.585 1.00 30.60 137 LEU B C 1
ATOM 1679 O O . LEU B 2 137 ? -19.426 -7.010 -8.567 1.00 37.15 137 LEU B O 1
ATOM 1684 N N . ASP B 2 138 ? -21.346 -7.219 -9.716 1.00 30.67 138 ASP B N 1
ATOM 1685 C CA . ASP B 2 138 ? -20.663 -7.262 -11.010 1.00 28.80 138 ASP B CA 1
ATOM 1686 C C . ASP B 2 138 ? -19.811 -5.992 -11.191 1.00 34.54 138 ASP B C 1
ATOM 1687 O O . ASP B 2 138 ? -18.631 -6.067 -11.539 1.00 27.46 138 ASP B O 1
ATOM 1692 N N . PHE B 2 139 ? -20.398 -4.833 -10.897 1.00 25.55 139 PHE B N 1
ATOM 1693 C CA . PHE B 2 139 ? -19.654 -3.581 -10.964 1.00 29.29 139 PHE B CA 1
ATOM 1694 C C . PHE B 2 139 ? -18.469 -3.552 -9.991 1.00 35.41 139 PHE B C 1
ATOM 1695 O O . PHE B 2 139 ? -17.400 -3.048 -10.315 1.00 34.11 139 PHE B O 1
ATOM 1703 N N . TYR B 2 140 ? -18.676 -4.079 -8.791 1.00 32.27 140 TYR B N 1
ATOM 1704 C CA . TYR B 2 140 ? -17.603 -4.193 -7.813 1.00 33.05 140 TYR B CA 1
ATOM 1705 C C . TYR B 2 140 ? -16.471 -5.072 -8.355 1.00 33.74 140 TYR B C 1
ATOM 1706 O O . TYR B 2 140 ? -15.308 -4.698 -8.320 1.00 34.18 140 TYR B O 1
ATOM 1715 N N . HIS B 2 141 ? -16.824 -6.239 -8.873 1.00 25.15 141 HIS B N 1
ATOM 1716 C CA . HIS B 2 141 ? -15.838 -7.135 -9.473 1.00 30.80 141 HIS B CA 1
ATOM 1717 C C . HIS B 2 141 ? -15.089 -6.516 -10.662 1.00 32.58 141 HIS B C 1
ATOM 1718 O O . HIS B 2 141 ? -13.891 -6.755 -10.835 1.00 34.49 141 HIS B O 1
ATOM 1725 N N . SER B 2 142 ? -15.779 -5.721 -11.478 1.00 26.79 142 SER B N 1
ATOM 1726 C CA . SER B 2 142 ? -15.139 -5.193 -12.683 1.00 32.27 142 SER B CA 1
ATOM 1727 C C . SER B 2 142 ? -14.100 -4.137 -12.323 1.00 38.01 142 SER B C 1
ATOM 1728 O O . SER B 2 142 ? -13.094 -3.965 -13.018 1.00 43.74 142 SER B O 1
ATOM 1731 N N . LEU B 2 143 ? -14.346 -3.419 -11.238 1.00 33.27 143 LEU B N 1
ATOM 1732 C CA . LEU B 2 143 ? -13.395 -2.427 -10.795 1.00 38.93 143 LEU B CA 1
ATOM 1733 C C . LEU B 2 143 ? -12.209 -3.175 -10.225 1.00 42.46 143 LEU B C 1
ATOM 1734 O O . LEU B 2 143 ? -11.076 -2.715 -10.300 1.00 43.74 143 LEU B O 1
ATOM 1739 N N . ASN B 2 144 ? -12.492 -4.345 -9.665 1.00 46.45 144 ASN B N 1
ATOM 1740 C CA . ASN B 2 144 ? -11.493 -5.150 -8.970 1.00 60.12 144 ASN B CA 1
ATOM 1741 C C . ASN B 2 144 ? -10.522 -5.802 -9.963 1.00 68.47 144 ASN B C 1
ATOM 1742 O O . ASN B 2 144 ? -9.458 -6.304 -9.586 1.00 48.42 144 ASN B O 1
ATOM 1747 N N . ASN B 2 145 ? -10.917 -5.783 -11.237 1.00 65.56 145 ASN B N 1
ATOM 1748 C CA . ASN B 2 145 ? -10.108 -6.284 -12.350 1.00 70.79 145 ASN B CA 1
ATOM 1749 C C . ASN B 2 145 ? -9.804 -5.172 -13.341 1.00 76.76 145 ASN B C 1
ATOM 1750 O O . ASN B 2 145 ? -10.007 -5.329 -14.546 1.00 80.01 145 ASN B O 1
ATOM 1755 N N . ALA B 2 146 ? -9.327 -4.044 -12.829 1.00 77.65 146 ALA B N 1
ATOM 1756 C CA . ALA B 2 146 ? -9.046 -2.894 -13.674 1.00 78.44 146 ALA B CA 1
ATOM 1757 C C . ALA B 2 146 ? -7.898 -2.064 -13.107 1.00 82.14 146 ALA B C 1
ATOM 1758 O O . ALA B 2 146 ? -6.731 -2.309 -13.411 1.00 82.82 146 ALA B O 1
#

InterPro domains:
  IPR006914 VENN motif-containing domain [PF04829] (3044-3092)
  IPR008638 Filamentous haemagglutinin FhaB/tRNA nuclease CdiA-like, TPS domain [PF05860] (36-289)
  IPR008638 Filamentous haemagglutinin FhaB/tRNA nuclease CdiA-like, TPS domain [SM00912] (47-169)
  IPR008638 Filamentous haemagglutinin FhaB/tRNA nuclease CdiA-like, TPS domain [TIGR01901] (65-164)
  IPR010069 Toxin CdiA-like, Filamentous hemagglutinin motif repeats [TIGR01731] (332-367)
  IPR010069 Toxin CdiA-like, Filamentous hemagglutinin motif repeats [TIGR01731] (531-566)
  IPR010069 Toxin CdiA-like, Filamentous hemagglutinin motif repeats [TIGR01731] (648-683)
  IPR010069 Toxin CdiA-like, Filamentous hemagglutinin motif repeats [TIGR01731] (701-741)
  IPR010069 Toxin CdiA-like, Filamentous hemagglutinin motif repeats [TIGR01731] (722-760)
  IPR010069 Toxin CdiA-like, Filamentous hemagglutinin motif repeats [TIGR01731] (1017-1058)
  IPR010069 Toxin CdiA-like, Filamentous hemagglutinin motif repeats [TIGR01731] (1040-1076)
  IPR010069 Toxin CdiA-like, Filamentous hemagglutinin motif repeats [TIGR01731] (1076-1116)
  IPR010069 Toxin CdiA-like, Filamentous hemagglutinin motif repeats [TIGR01731] (1121-1153)
  IPR010069 Toxin CdiA-like, Filamentous hemagglutinin motif repeats [TIGR01731] (1155-1192)
  IPR010069 Toxin CdiA-like, Filamentous hemagglutinin motif repeats [TIGR01731] (1194-1233)
  IPR010069 Toxin CdiA-like, Filamentous hemagglutinin motif repeats [TIGR01731] (1233-1270)
  IPR010069 Toxin CdiA-like, Filamentous hemagglutinin motif repeats [TIGR01731] (1270-1302)
  IPR010069 Toxin CdiA-like, Filamentous hemagglutinin motif repeats [TIGR01731] (1375-1405)
  IPR010069 Toxin CdiA-like, Filamentous hemagglutinin motif repeats [TIGR01731] (1391-1431)
  IPR010069 Toxin CdiA-like, Filamentous hemagglutinin motif repeats [TIGR01731] (1600-1635)

Radius of gyration: 16.56 Å; Cα contacts (8 Å, |Δi|>4): 448; chains: 2; bounding box: 35×44×34 Å